Protein AF-A0AAD2GRP8-F1 (afdb_monomer)

Nearest PDB structures (foldseek):
  2v7b-assembly2_B  TM=7.749E-01  e=1.088E-13  Paraburkholderia xenovorans LB400
  6eqo-assembly1_B  TM=5.731E-01  e=1.854E-16  Erythrobacter sp. NAP1
  6eqo-assembly1_A  TM=5.842E-01  e=3.790E-16  Erythrobacter sp. NAP1
  4d4g-assembly1_A  TM=5.639E-01  e=1.979E-10  Planktothrix agardhii
  4d4h-assembly1_A  TM=7.392E-01  e=4.305E-07  Planktothrix agardhii

pLDDT: mean 73.56, std 22.84, range [24.27, 96.56]

Secondary structure (DSSP, 8-state):
-----PPP-----------EEEEE-----------EEE-----SSS-TTS---EEEHHHHHHHHHHIIIIIS---TT-EEEE---TTSHHHHHHHHGGGGTPEEP--GGGHHHHT--EEEEEHHHHHHHHTT--GGGT---TT--EEEEESS---HHHHHHHHHHT-SSSEEEE-EEETTTTEEEEE--TTS---TTSB-EEPTT-EEEEE-TT--PPP----GGG-TTS-HHHHHHHSSSSTT-EEEEEEEEEPPP-TTSS--EEEEEEGGGEE-GGG--EEHHHHHHHHIIIIITTTS-SEEEEEEEEETTEEEEEEEEEPPTT----HHHHHHHHHHHHHHS-GGGS-SEEEE----

Solvent-accessible surface area (backbone atoms only — not comparable to full-atom values): 21337 Å² total; per-residue (Å²): 133,84,78,83,77,82,83,72,90,81,80,83,92,79,87,83,89,70,39,31,45,34,48,55,84,85,88,85,92,89,89,91,82,86,63,79,52,83,50,62,84,70,73,98,71,73,73,96,76,82,50,80,50,77,50,53,48,72,64,40,52,53,53,45,47,47,45,34,54,66,23,56,63,56,46,46,88,36,22,38,31,60,72,65,53,86,73,41,49,63,34,60,49,57,60,55,44,49,79,65,52,28,45,77,57,92,61,77,92,40,33,68,83,64,46,33,22,32,45,34,39,36,34,69,57,54,55,60,40,67,74,78,56,49,57,46,85,78,46,80,61,78,53,40,44,35,37,37,29,29,98,51,75,50,52,49,67,55,51,52,47,40,38,75,33,52,44,73,80,40,49,72,25,38,37,43,60,42,71,91,66,51,47,62,56,27,14,55,39,73,93,52,74,74,49,84,51,40,21,40,21,60,31,88,88,46,50,72,44,66,26,38,96,86,66,60,65,88,83,86,92,89,82,86,82,86,57,81,88,77,32,74,72,59,29,60,69,28,33,60,92,40,84,96,36,44,44,79,53,40,29,42,46,74,44,75,61,56,96,83,48,77,12,28,39,32,73,30,43,48,54,92,54,52,32,44,34,85,82,48,75,46,35,45,46,66,54,46,54,48,43,47,66,61,29,36,71,69,65,62,31,70,48,76,50,66,45,65,42,81,52,93,94,42,32,42,38,36,33,38,34,25,50,44,93,96,58,75,87,42,76,64,59,53,52,49,52,42,48,49,38,28,72,78,67,32,77,75,67,38,52,77,43,78,43,76,56,84,86,127

Organism: NCBI:txid2018698

Sequence (360 aa):
MPRIKRLGKTDGWAGNSFSRIILCRRRLPGIERLSMIRCGYCSPRGPPVDRAIVHRAGGMLLQMKKEYLICADLKPEDVFFYYTTTGWMMYNWLISALSVGCTLAYLWRLTDELGITLFGTSAKYLEQLSKGYQPRSHHDLSSLRHIYSTGSPLSSVLFDYVYEHISPAVLLGSITGGTDICSLFAGMCSALPVYRGEIQCRMLGLAVESLNEQGVINPPGLPEEAVIAAREKYRQAYFAEYSGVWYHGDHIVITSSRSGNGGGLIMLGRSDGVLNPGGVRFGSSELYDVIDSEFCAAGLVADSLAIGQTQAEDERVLLFVKLPPGQTLTPDLERQIKQQIRTRRSARHVPALILSIDMS

InterPro domains:
  IPR042099 ANL, N-terminal domain [G3DSA:3.40.50.12780] (51-272)

Foldseek 3Di:
DQDADDDDDDPDDDDDAFWAKWWDFDDDDDDDDFDKDWAAFDDPDDDRPDDGAIDTPVQLLVQLCLCQVFFVVHALAAEEEAPDDPNFLVVVSQVSSVVRNHHYDDDPVCCQVRLHQEYHDALVVLLVCLVDHQQVVPHVCPSHAEYEHEDDQNFLVSVVSCCPRPHVRHHYKDFDDHPNSSHTQFIGGPVFHDHRQWHTAGRPSIPIDIHHPVRDDPDDDDDDDPDPPPDDPLCVVAVVSDHPIGGPQWTWDFAPDDPNRNGIIHTQGGNVFWAQFPNDTGGVVLLVNLCCVPQVVVQQFVDKDWHWDDDPPGTFIEIETEHPPPDDCDPVNLVVSQVSSCVSPHNRRRGPYYHYDDDD

Mean predicted aligned error: 14.03 Å

Structure (mmCIF, N/CA/C/O backbone):
data_AF-A0AAD2GRP8-F1
#
_entry.id   AF-A0AAD2GRP8-F1
#
loop_
_atom_site.group_PDB
_atom_site.id
_atom_site.type_symbol
_atom_site.label_atom_id
_atom_site.label_alt_id
_atom_site.label_comp_id
_atom_site.label_asym_id
_atom_site.label_entity_id
_atom_site.label_seq_id
_atom_site.pdbx_PDB_ins_code
_atom_site.Cartn_x
_atom_site.Cartn_y
_atom_site.Cartn_z
_atom_site.occupancy
_atom_site.B_iso_or_equiv
_atom_site.auth_seq_id
_atom_site.auth_comp_id
_atom_site.auth_asym_id
_atom_site.auth_atom_id
_atom_site.pdbx_PDB_model_num
ATOM 1 N N . MET A 1 1 ? 3.476 -20.440 -9.618 1.00 24.64 1 MET A N 1
ATOM 2 C CA . MET A 1 1 ? 2.377 -20.536 -8.629 1.00 24.64 1 MET A CA 1
ATOM 3 C C . MET A 1 1 ? 2.897 -20.136 -7.254 1.00 24.64 1 MET A C 1
ATOM 5 O O . MET A 1 1 ? 3.620 -20.931 -6.655 1.00 24.64 1 MET A O 1
ATOM 9 N N . PRO A 1 2 ? 2.578 -18.945 -6.731 1.00 30.12 2 PRO A N 1
ATOM 10 C CA . PRO A 1 2 ? 2.827 -18.636 -5.330 1.00 30.12 2 PRO A CA 1
ATOM 11 C C . PRO A 1 2 ? 1.745 -19.330 -4.488 1.00 30.12 2 PRO A C 1
ATOM 13 O O . PRO A 1 2 ? 0.566 -19.014 -4.593 1.00 30.12 2 PRO A O 1
ATOM 16 N N . ARG A 1 3 ? 2.123 -20.330 -3.683 1.00 31.16 3 ARG A N 1
ATOM 17 C CA . ARG A 1 3 ? 1.215 -20.942 -2.699 1.00 31.16 3 ARG A CA 1
ATOM 18 C C . ARG A 1 3 ? 1.174 -20.056 -1.456 1.00 31.16 3 ARG A C 1
ATOM 20 O O . ARG A 1 3 ? 2.193 -19.917 -0.781 1.00 31.16 3 ARG A O 1
ATOM 27 N N . ILE A 1 4 ? 0.004 -19.511 -1.127 1.00 32.62 4 ILE A N 1
ATOM 28 C CA . ILE A 1 4 ? -0.249 -18.861 0.164 1.00 32.62 4 ILE A CA 1
ATOM 29 C C . ILE A 1 4 ? -0.088 -19.924 1.260 1.00 32.62 4 ILE A C 1
ATOM 31 O O . ILE A 1 4 ? -0.837 -20.900 1.309 1.00 32.62 4 ILE A O 1
ATOM 35 N N . LYS A 1 5 ? 0.912 -19.770 2.134 1.00 33.16 5 LYS A N 1
ATOM 36 C CA . LYS A 1 5 ? 1.059 -20.619 3.324 1.00 33.16 5 LYS A CA 1
ATOM 37 C C . LYS A 1 5 ? 0.231 -20.018 4.464 1.00 33.16 5 LYS A C 1
ATOM 39 O O . LYS A 1 5 ? 0.543 -18.927 4.931 1.00 33.16 5 LYS A O 1
ATOM 44 N N . ARG A 1 6 ? -0.808 -20.733 4.917 1.00 25.91 6 ARG A N 1
ATOM 45 C CA . ARG A 1 6 ? -1.540 -20.408 6.156 1.00 25.91 6 ARG A CA 1
ATOM 46 C C . ARG A 1 6 ? -0.614 -20.589 7.364 1.00 25.91 6 ARG A C 1
ATOM 48 O O . ARG A 1 6 ? 0.080 -21.600 7.458 1.00 25.91 6 ARG A O 1
ATOM 55 N N . LEU A 1 7 ? -0.616 -19.623 8.279 1.00 31.39 7 LEU A N 1
ATOM 56 C CA . LEU A 1 7 ? 0.075 -19.720 9.565 1.00 31.39 7 LEU A CA 1
ATOM 57 C C . LEU A 1 7 ? -0.708 -20.656 10.501 1.00 31.39 7 LEU A C 1
ATOM 59 O O . LEU A 1 7 ? -1.902 -20.460 10.721 1.00 31.39 7 LEU A O 1
ATOM 63 N N . GLY A 1 8 ? -0.034 -21.679 11.030 1.00 25.12 8 GLY A N 1
ATOM 64 C CA . GLY A 1 8 ? -0.505 -22.450 12.182 1.00 25.12 8 GLY A CA 1
ATOM 65 C C . GLY A 1 8 ? -0.347 -21.645 13.475 1.00 25.12 8 GLY A C 1
ATOM 66 O O . GLY A 1 8 ? 0.469 -20.726 13.530 1.00 25.12 8 GLY A O 1
ATOM 67 N N . LYS A 1 9 ? -1.152 -21.984 14.492 1.00 24.73 9 LYS A N 1
ATOM 68 C CA . LYS A 1 9 ? -1.175 -21.352 15.822 1.00 24.73 9 LYS A CA 1
ATOM 69 C C . LYS A 1 9 ? 0.245 -21.140 16.364 1.00 24.73 9 LYS A C 1
ATOM 71 O O . LYS A 1 9 ? 0.985 -22.103 16.538 1.00 24.73 9 LYS A O 1
ATOM 76 N N . THR A 1 10 ? 0.611 -19.888 16.622 1.00 30.47 10 THR A N 1
ATOM 77 C CA . THR A 1 10 ? 1.851 -19.529 17.314 1.00 30.47 10 THR A CA 1
ATOM 78 C C . THR A 1 10 ? 1.585 -19.476 18.812 1.00 30.47 10 THR A C 1
ATOM 80 O O . THR A 1 10 ? 0.966 -18.529 19.299 1.00 30.47 10 THR A O 1
ATOM 83 N N . ASP A 1 11 ? 2.052 -20.493 19.529 1.00 24.27 11 ASP A N 1
ATOM 84 C CA . ASP A 1 11 ? 2.223 -20.447 20.977 1.00 24.27 11 ASP A CA 1
ATOM 85 C C . ASP A 1 11 ? 3.385 -19.498 21.331 1.00 24.27 11 ASP A C 1
ATOM 87 O O . ASP A 1 11 ? 4.434 -19.523 20.689 1.00 24.27 11 ASP A O 1
ATOM 91 N N . GLY A 1 12 ? 3.191 -18.665 22.359 1.00 28.05 12 GLY A N 1
ATOM 92 C CA . GLY A 1 12 ? 4.263 -17.997 23.109 1.00 28.05 12 GLY A CA 1
ATOM 93 C C . GLY A 1 12 ? 4.941 -16.786 22.454 1.00 28.05 12 GLY A C 1
ATOM 94 O O . GLY A 1 12 ? 6.065 -16.888 21.977 1.00 28.05 12 GLY A O 1
ATOM 95 N N . TRP A 1 13 ? 4.323 -15.603 22.536 1.00 25.12 13 TRP A N 1
ATOM 96 C CA . TRP A 1 13 ? 5.015 -14.315 22.365 1.00 25.12 13 TRP A CA 1
ATOM 97 C C . TRP A 1 13 ? 5.079 -13.589 23.712 1.00 25.12 13 TRP A C 1
ATOM 99 O O . TRP A 1 13 ? 4.172 -12.847 24.081 1.00 25.12 13 TRP A O 1
ATOM 109 N N . ALA A 1 14 ? 6.156 -13.821 24.459 1.00 24.77 14 ALA A N 1
ATOM 110 C CA . ALA A 1 14 ? 6.535 -13.016 25.612 1.00 24.77 14 ALA A CA 1
ATOM 111 C C . ALA A 1 14 ? 7.952 -12.485 25.375 1.00 24.77 14 ALA A C 1
ATOM 113 O O . ALA A 1 14 ? 8.905 -13.256 25.322 1.00 24.77 14 ALA A O 1
ATOM 114 N N . GLY A 1 15 ? 8.055 -11.163 25.225 1.00 28.80 15 GLY A N 1
ATOM 115 C CA . GLY A 1 15 ? 9.310 -10.424 25.101 1.00 28.80 15 GLY A CA 1
ATOM 116 C C . GLY A 1 15 ? 9.723 -10.159 23.657 1.00 28.80 15 GLY A C 1
ATOM 117 O O . GLY A 1 15 ? 10.355 -11.002 23.042 1.00 28.80 15 GLY A O 1
ATOM 118 N N . ASN A 1 16 ? 9.407 -8.971 23.132 1.00 25.94 16 ASN A N 1
ATOM 119 C CA . ASN A 1 16 ? 10.195 -8.355 22.064 1.00 25.94 16 ASN A CA 1
ATOM 120 C C . ASN A 1 16 ? 10.053 -6.829 22.098 1.00 25.94 16 ASN A C 1
ATOM 122 O O . ASN A 1 16 ? 8.961 -6.282 22.219 1.00 25.94 16 ASN A O 1
ATOM 126 N N . SER A 1 17 ? 11.204 -6.174 22.023 1.00 27.30 17 SER A N 1
ATOM 127 C CA . SER A 1 17 ? 11.431 -4.733 22.082 1.00 27.30 17 SER A CA 1
ATOM 128 C C . SER A 1 17 ? 11.033 -4.053 20.760 1.00 27.30 17 SER A C 1
ATOM 130 O O . SER A 1 17 ? 11.377 -4.538 19.683 1.00 27.30 17 SER A O 1
ATOM 132 N N . PHE A 1 18 ? 10.326 -2.922 20.835 1.00 29.11 18 PHE A N 1
ATOM 133 C CA . PHE A 1 18 ? 9.737 -2.198 19.693 1.00 29.11 18 PHE A CA 1
ATOM 134 C C . PHE A 1 18 ? 10.738 -1.248 18.995 1.00 29.11 18 PHE A C 1
ATOM 136 O O . PHE A 1 18 ? 11.649 -0.734 19.646 1.00 29.11 18 PHE A O 1
ATOM 143 N N . SER A 1 19 ? 10.598 -0.997 17.679 1.00 31.97 19 SER A N 1
ATOM 144 C CA . SER A 1 19 ? 11.565 -0.182 16.905 1.00 31.97 19 SER A CA 1
ATOM 145 C C . SER A 1 19 ? 10.983 0.612 15.681 1.00 31.97 19 SER A C 1
ATOM 147 O O . SER A 1 19 ? 9.811 0.442 15.356 1.00 31.97 19 SER A O 1
ATOM 149 N N . ARG A 1 20 ? 11.759 1.555 15.082 1.00 36.84 20 ARG A N 1
ATOM 150 C CA . ARG A 1 20 ? 11.399 2.744 14.234 1.00 36.84 20 ARG A CA 1
ATOM 151 C C . ARG A 1 20 ? 12.171 2.857 12.888 1.00 36.84 20 ARG A C 1
ATOM 153 O O . ARG A 1 20 ? 13.380 2.693 12.906 1.00 36.84 20 ARG A O 1
ATOM 160 N N . ILE A 1 21 ? 11.576 3.277 11.757 1.00 34.75 21 ILE A N 1
ATOM 161 C CA . ILE A 1 21 ? 12.271 3.300 10.432 1.00 34.75 21 ILE A CA 1
ATOM 162 C C . ILE A 1 21 ? 13.403 4.339 10.264 1.00 34.75 21 ILE A C 1
ATOM 164 O O . ILE A 1 21 ? 13.153 5.524 10.488 1.00 34.75 21 ILE A O 1
ATOM 168 N N . ILE A 1 22 ? 14.543 3.949 9.660 1.00 42.41 22 ILE A N 1
ATOM 169 C CA . ILE A 1 22 ? 15.639 4.819 9.165 1.00 42.41 22 ILE A CA 1
ATOM 170 C C . ILE A 1 22 ? 16.203 4.389 7.791 1.00 42.41 22 ILE A C 1
ATOM 172 O O . ILE A 1 22 ? 16.229 3.202 7.508 1.00 42.41 22 ILE A O 1
ATOM 176 N N . LEU A 1 23 ? 16.694 5.327 6.954 1.00 34.19 23 LEU A N 1
ATOM 177 C CA . LEU A 1 23 ? 17.406 5.057 5.683 1.00 34.19 23 LEU A CA 1
ATOM 178 C C . LEU A 1 23 ? 18.852 5.578 5.632 1.00 34.19 23 LEU A C 1
ATOM 180 O O . LEU A 1 23 ? 19.077 6.771 5.832 1.00 34.19 23 LEU A O 1
ATOM 184 N N . CYS A 1 24 ? 19.807 4.733 5.220 1.00 30.30 24 CYS A N 1
ATOM 185 C CA . CYS A 1 24 ? 21.192 5.132 4.906 1.00 30.30 24 CYS A CA 1
ATOM 186 C C . CYS A 1 24 ? 21.463 5.142 3.381 1.00 30.30 24 CYS A C 1
ATOM 188 O O . CYS A 1 24 ? 21.059 4.223 2.662 1.00 30.30 24 CYS A O 1
ATOM 190 N N . ARG A 1 25 ? 22.132 6.184 2.854 1.00 34.91 25 ARG A N 1
ATOM 191 C CA . ARG A 1 25 ? 22.413 6.362 1.411 1.00 34.91 25 ARG A CA 1
ATOM 192 C C . ARG A 1 25 ? 23.922 6.399 1.138 1.00 34.91 25 ARG A C 1
ATOM 194 O O . ARG A 1 25 ? 24.637 7.185 1.745 1.00 34.91 25 ARG A O 1
ATOM 201 N N . ARG A 1 26 ? 24.387 5.633 0.142 1.00 32.62 26 ARG A N 1
ATOM 202 C CA . ARG A 1 26 ? 25.742 5.702 -0.456 1.00 32.62 26 ARG A CA 1
ATOM 203 C C . ARG A 1 26 ? 25.615 6.268 -1.881 1.00 32.62 26 ARG A C 1
ATOM 205 O O . ARG A 1 26 ? 24.665 5.910 -2.576 1.00 32.62 26 ARG A O 1
ATOM 212 N N . ARG A 1 27 ? 26.506 7.161 -2.337 1.00 37.72 27 ARG A N 1
ATOM 213 C CA . ARG A 1 27 ? 26.415 7.789 -3.678 1.00 37.72 27 ARG A CA 1
ATOM 214 C C . ARG A 1 27 ? 27.748 7.755 -4.440 1.00 37.72 27 ARG A C 1
ATOM 216 O O . ARG A 1 27 ? 28.793 7.959 -3.837 1.00 37.72 27 ARG A O 1
ATOM 223 N N . LEU A 1 28 ? 27.665 7.549 -5.761 1.00 27.61 28 LEU A N 1
ATOM 224 C CA . LEU A 1 28 ? 28.734 7.701 -6.767 1.00 27.61 28 LEU A CA 1
ATOM 225 C C 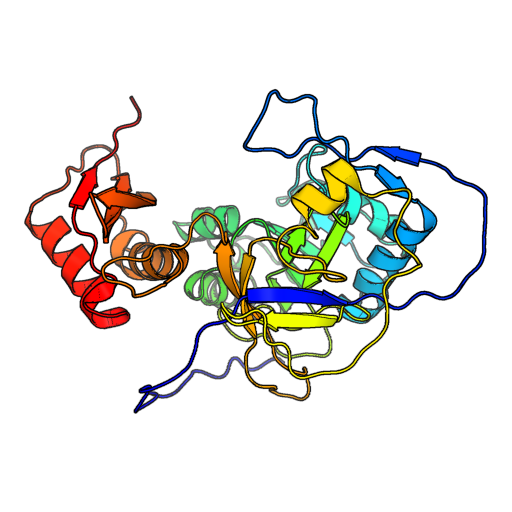. LEU A 1 28 ? 28.537 9.009 -7.585 1.00 27.61 28 LEU A C 1
ATOM 227 O O . LEU A 1 28 ? 27.385 9.441 -7.726 1.00 27.61 28 LEU A O 1
ATOM 231 N N . PRO A 1 29 ? 29.601 9.661 -8.107 1.00 29.88 29 PRO A N 1
ATOM 232 C CA . PRO A 1 29 ? 29.532 11.018 -8.665 1.00 29.88 29 PRO A CA 1
ATOM 233 C C . PRO A 1 29 ? 29.350 11.086 -10.198 1.00 29.88 29 PRO A C 1
ATOM 235 O O . PRO A 1 29 ? 29.819 10.214 -10.922 1.00 29.88 29 PRO A O 1
ATOM 238 N N . GLY A 1 30 ? 28.737 12.185 -10.673 1.00 30.00 30 GLY A N 1
ATOM 239 C CA . GLY A 1 30 ? 28.821 12.672 -12.063 1.00 30.00 30 GLY A CA 1
ATOM 240 C C . GLY A 1 30 ? 27.483 12.967 -12.765 1.00 30.00 30 GLY A C 1
ATOM 241 O O . GLY A 1 30 ? 26.572 12.150 -12.724 1.00 30.00 30 GLY A O 1
ATOM 242 N N . ILE A 1 31 ? 27.433 14.111 -13.468 1.00 27.47 31 ILE A N 1
ATOM 243 C CA . ILE A 1 31 ? 26.460 14.596 -14.481 1.00 27.47 31 ILE A CA 1
ATOM 244 C C . ILE A 1 31 ? 25.584 15.783 -14.029 1.00 27.47 31 ILE A C 1
ATOM 246 O O . ILE A 1 31 ? 24.593 15.657 -13.303 1.00 27.47 31 ILE A O 1
ATOM 250 N N . GLU A 1 32 ? 25.963 16.958 -14.540 1.00 29.95 32 GLU A N 1
ATOM 251 C CA . GLU A 1 32 ? 25.225 18.220 -14.517 1.00 29.95 32 GLU A CA 1
ATOM 252 C C . GLU A 1 32 ? 24.535 18.467 -15.867 1.00 29.95 32 GLU A C 1
ATOM 254 O O . GLU A 1 32 ? 25.194 18.623 -16.892 1.00 29.95 32 GLU A O 1
ATOM 259 N N . ARG A 1 33 ? 23.198 18.507 -15.848 1.00 25.12 33 ARG A N 1
ATOM 260 C CA . ARG A 1 33 ? 22.297 19.412 -16.595 1.00 25.12 33 ARG A CA 1
ATOM 261 C C . ARG A 1 33 ? 20.874 19.095 -16.120 1.00 25.12 33 ARG A C 1
ATOM 263 O O . ARG A 1 33 ? 20.442 17.947 -16.172 1.00 25.12 33 ARG A O 1
ATOM 270 N N . LEU A 1 34 ? 20.201 20.081 -15.525 1.00 27.19 34 LEU A N 1
ATOM 271 C CA . LEU A 1 34 ? 19.005 19.894 -14.694 1.00 27.19 34 LEU A CA 1
ATOM 272 C C . LEU A 1 34 ? 17.750 20.429 -15.388 1.00 27.19 34 LEU A C 1
ATOM 274 O O . LEU A 1 34 ? 17.582 21.636 -15.517 1.00 27.19 34 LEU A O 1
ATOM 278 N N . SER A 1 35 ? 16.833 19.533 -15.743 1.00 24.62 35 SER A N 1
ATOM 279 C CA . SER A 1 35 ? 15.402 19.833 -15.785 1.00 24.62 35 SER A CA 1
ATOM 280 C C . SER A 1 35 ? 14.827 19.634 -14.372 1.00 24.62 35 SER A C 1
ATOM 282 O O . SER A 1 35 ? 15.098 18.626 -13.713 1.00 24.62 35 SER A O 1
ATOM 284 N N . MET A 1 36 ? 14.103 20.632 -13.856 1.00 27.00 36 MET A N 1
ATOM 285 C CA . MET A 1 36 ? 13.480 20.599 -12.525 1.00 27.00 36 MET A CA 1
ATOM 286 C C . MET A 1 36 ? 12.016 20.167 -12.643 1.00 27.00 36 MET A C 1
ATOM 288 O O . MET A 1 36 ? 11.280 20.732 -13.447 1.00 27.00 36 MET A O 1
ATOM 292 N N . ILE A 1 37 ? 11.589 19.200 -11.824 1.00 34.66 37 ILE A N 1
ATOM 293 C CA . ILE A 1 37 ? 10.180 18.797 -11.694 1.00 34.66 37 ILE A CA 1
ATOM 294 C C . ILE A 1 37 ? 9.733 19.134 -10.267 1.00 34.66 37 ILE A C 1
ATOM 296 O O . ILE A 1 37 ? 10.362 18.714 -9.292 1.00 34.66 37 ILE A O 1
ATOM 300 N N . ARG A 1 38 ? 8.666 19.929 -10.147 1.00 28.66 38 ARG A N 1
ATOM 301 C CA . ARG A 1 38 ? 8.064 20.335 -8.870 1.00 28.66 38 ARG A CA 1
ATOM 302 C C . ARG A 1 38 ? 6.955 19.340 -8.523 1.00 28.66 38 ARG A C 1
ATOM 304 O O . ARG A 1 38 ? 6.010 19.217 -9.296 1.00 28.66 38 ARG A O 1
ATOM 311 N N . CYS A 1 39 ? 7.072 18.632 -7.400 1.00 34.88 39 CYS A N 1
ATOM 312 C CA . CYS A 1 39 ? 6.037 17.708 -6.924 1.00 34.88 39 CYS A CA 1
ATOM 313 C C . CYS A 1 39 ? 5.239 18.360 -5.780 1.00 34.88 39 CYS A C 1
ATOM 315 O O . CYS A 1 39 ? 5.777 19.187 -5.046 1.00 34.88 39 CYS A O 1
ATOM 317 N N . GLY A 1 40 ? 3.942 18.049 -5.708 1.00 34.91 40 GLY A N 1
ATOM 318 C CA . GLY A 1 40 ? 2.918 18.753 -4.927 1.00 34.91 40 GLY A CA 1
ATOM 319 C C . GLY A 1 40 ? 3.093 18.807 -3.400 1.00 34.91 40 GLY A C 1
ATOM 320 O O . GLY A 1 40 ? 4.044 18.291 -2.820 1.00 34.91 40 GLY A O 1
ATOM 321 N N . TYR A 1 41 ? 2.138 19.496 -2.771 1.00 37.41 41 TYR A N 1
ATOM 322 C CA . TYR A 1 41 ? 2.134 19.963 -1.381 1.00 37.41 41 TYR A CA 1
ATOM 323 C C . TYR A 1 41 ? 1.903 18.852 -0.337 1.00 37.41 41 TYR A C 1
ATOM 325 O O . TYR A 1 41 ? 0.921 18.121 -0.424 1.00 37.41 41 TYR A O 1
ATOM 333 N N . CYS A 1 42 ? 2.733 18.805 0.715 1.00 37.91 42 CYS A N 1
ATOM 334 C CA . CYS A 1 42 ? 2.508 17.987 1.916 1.00 37.91 42 CYS A CA 1
ATOM 335 C C . CYS A 1 42 ? 2.869 18.768 3.198 1.00 37.91 42 CYS A C 1
ATOM 337 O O . CYS A 1 42 ? 4.041 19.060 3.434 1.00 37.91 42 CYS A O 1
ATOM 339 N N . SER A 1 43 ? 1.888 19.074 4.060 1.00 34.00 43 SER A N 1
ATOM 340 C CA . SER A 1 43 ? 2.120 19.333 5.496 1.00 34.00 43 SER A CA 1
ATOM 341 C C . SER A 1 43 ? 0.809 19.314 6.306 1.00 34.00 43 SER A C 1
ATOM 343 O O . SER A 1 43 ? -0.122 20.015 5.919 1.00 34.00 43 SER A O 1
ATOM 345 N N . PRO A 1 44 ? 0.739 18.612 7.457 1.00 36.53 44 PRO A N 1
ATOM 346 C CA . PRO A 1 44 ? -0.326 18.779 8.452 1.00 36.53 44 PRO A CA 1
ATOM 347 C C . PRO A 1 44 ? -0.042 19.880 9.495 1.00 36.53 44 PRO A C 1
ATOM 349 O O . PRO A 1 44 ? -0.887 20.151 10.342 1.00 36.53 44 PRO A O 1
ATOM 352 N N . ARG A 1 45 ? 1.138 20.520 9.477 1.00 35.44 45 ARG A N 1
ATOM 353 C CA . ARG A 1 45 ? 1.472 21.638 10.382 1.00 35.44 45 ARG A CA 1
ATOM 354 C C . ARG A 1 45 ? 2.020 22.833 9.603 1.00 35.44 45 ARG A C 1
ATOM 356 O O . ARG A 1 45 ? 2.986 22.687 8.852 1.00 35.44 45 ARG A O 1
ATOM 363 N N . GLY A 1 46 ? 1.415 23.999 9.819 1.00 38.03 46 GLY A N 1
ATOM 364 C CA . GLY A 1 46 ? 1.784 25.281 9.207 1.00 38.03 46 GLY A CA 1
ATOM 365 C C . GLY A 1 46 ? 0.916 25.667 8.000 1.00 38.03 46 GLY A C 1
ATOM 366 O O . GLY A 1 46 ? 0.246 24.805 7.431 1.00 38.03 46 GLY A O 1
ATOM 367 N N . PRO A 1 47 ? 0.901 26.958 7.610 1.00 31.50 47 PRO A N 1
ATOM 368 C CA . PRO A 1 47 ? 0.187 27.407 6.419 1.00 31.50 47 PRO A CA 1
ATOM 369 C C . PRO A 1 47 ? 0.667 26.621 5.182 1.00 31.50 47 PRO A C 1
ATOM 371 O O . PRO A 1 47 ? 1.831 26.212 5.137 1.00 31.50 47 PRO A O 1
ATOM 374 N N . PRO A 1 48 ? -0.190 26.419 4.163 1.00 39.03 48 PRO A N 1
ATOM 375 C CA . PRO A 1 48 ? 0.034 25.510 3.027 1.00 39.03 48 PRO A CA 1
ATOM 376 C C . PRO A 1 48 ? 1.259 25.823 2.141 1.00 39.03 48 PRO A C 1
ATOM 378 O O . PRO A 1 48 ? 1.461 25.177 1.122 1.00 39.03 48 PRO A O 1
ATOM 381 N N . VAL A 1 49 ? 2.095 26.798 2.500 1.00 33.94 49 VAL A N 1
ATOM 382 C CA . VAL A 1 49 ? 3.132 27.406 1.657 1.00 33.94 49 VAL A CA 1
ATOM 383 C C . VAL A 1 49 ? 4.538 26.816 1.886 1.00 33.94 49 VAL A C 1
ATOM 385 O O . VAL A 1 49 ? 5.403 26.950 1.025 1.00 33.94 49 VAL A O 1
ATOM 388 N N . ASP A 1 50 ? 4.788 26.093 2.982 1.00 33.66 50 ASP A N 1
ATOM 389 C CA . ASP A 1 50 ? 6.158 26.024 3.523 1.00 33.66 50 ASP A CA 1
ATOM 390 C C . ASP A 1 50 ? 7.039 24.812 3.149 1.00 33.66 50 ASP A C 1
ATOM 392 O O . ASP A 1 50 ? 8.207 24.775 3.544 1.00 33.66 50 ASP A O 1
ATOM 396 N N . ARG A 1 51 ? 6.558 23.831 2.369 1.00 50.19 51 ARG A N 1
ATOM 397 C CA . ARG A 1 51 ? 7.376 22.668 1.945 1.00 50.19 51 ARG A CA 1
ATOM 398 C C . ARG A 1 51 ? 7.179 22.299 0.473 1.00 50.19 51 ARG A C 1
ATOM 400 O O . ARG A 1 51 ? 6.550 21.300 0.145 1.00 50.19 51 ARG A O 1
ATOM 407 N N . ALA A 1 52 ? 7.736 23.107 -0.428 1.00 61.69 52 ALA A N 1
ATOM 408 C CA . ALA A 1 52 ? 7.875 22.730 -1.835 1.00 61.69 52 ALA A CA 1
ATOM 409 C C . ALA A 1 52 ? 9.044 21.740 -1.994 1.00 61.69 52 ALA A C 1
ATOM 411 O O . ALA A 1 52 ? 10.208 22.142 -1.996 1.00 61.69 52 ALA A O 1
ATOM 412 N N . ILE A 1 53 ? 8.736 20.445 -2.105 1.00 68.31 53 ILE A N 1
ATOM 413 C CA . ILE A 1 53 ? 9.740 19.390 -2.287 1.00 68.31 53 ILE A CA 1
ATOM 414 C C . ILE A 1 53 ? 10.194 19.382 -3.755 1.00 68.31 53 ILE A C 1
ATOM 416 O O . ILE A 1 53 ? 9.381 19.355 -4.682 1.00 68.31 53 ILE A O 1
ATOM 420 N N . VAL A 1 54 ? 11.511 19.440 -3.972 1.00 74.62 54 VAL A N 1
ATOM 421 C CA . VAL A 1 54 ? 12.119 19.497 -5.309 1.00 74.62 54 VAL A CA 1
ATOM 422 C C . VAL A 1 54 ? 12.856 18.195 -5.600 1.00 74.62 54 VAL A C 1
ATOM 424 O O . VAL A 1 54 ? 13.763 17.808 -4.861 1.00 74.62 54 VAL A O 1
ATOM 427 N N . HIS A 1 55 ? 12.523 17.556 -6.723 1.00 77.19 55 HIS A N 1
ATOM 428 C CA . HIS A 1 55 ? 13.204 16.350 -7.191 1.00 77.19 55 HIS A CA 1
ATOM 429 C C . HIS A 1 55 ? 14.126 16.660 -8.370 1.00 77.19 55 HIS A C 1
ATOM 431 O O . HIS A 1 55 ? 13.803 17.435 -9.270 1.00 77.19 55 HIS A O 1
ATOM 437 N N . ARG A 1 56 ? 15.298 16.016 -8.383 1.00 80.94 56 ARG A N 1
ATOM 438 C CA . ARG A 1 56 ? 16.245 16.094 -9.504 1.00 80.94 56 ARG A CA 1
ATOM 439 C C . ARG A 1 56 ? 15.905 15.011 -10.526 1.00 80.94 56 ARG A C 1
ATOM 441 O O . ARG A 1 56 ? 15.896 13.837 -10.157 1.00 80.94 56 ARG A O 1
ATOM 448 N N . ALA A 1 57 ? 15.730 15.393 -11.794 1.00 80.75 57 ALA A N 1
ATOM 449 C CA . ALA A 1 57 ? 15.294 14.500 -12.874 1.00 80.75 57 ALA A CA 1
ATOM 450 C C . ALA A 1 57 ? 16.074 13.174 -12.939 1.00 80.75 57 ALA A C 1
ATOM 452 O O . ALA A 1 57 ? 15.479 12.107 -12.833 1.00 80.75 57 ALA A O 1
ATOM 453 N N . GLY A 1 58 ? 17.410 13.224 -13.030 1.00 87.00 58 GLY A N 1
ATOM 454 C CA . GLY A 1 58 ? 18.224 12.008 -13.153 1.00 87.00 58 GLY A CA 1
ATOM 455 C C . GLY A 1 58 ? 18.117 11.066 -11.948 1.00 87.00 58 GLY A C 1
ATOM 456 O O . GLY A 1 58 ? 18.026 9.855 -12.115 1.00 87.00 58 GLY A O 1
ATOM 457 N N . GLY A 1 59 ? 18.079 11.613 -10.728 1.00 85.19 59 GLY A N 1
ATOM 458 C CA . GLY A 1 59 ? 17.977 10.804 -9.510 1.00 85.19 59 GLY A CA 1
ATOM 459 C C . GLY A 1 59 ? 16.612 10.133 -9.364 1.00 85.19 59 GLY A C 1
ATOM 460 O O . GLY A 1 59 ? 16.551 8.953 -9.039 1.00 85.19 59 GLY A O 1
ATOM 461 N N . MET A 1 60 ? 15.541 10.880 -9.633 1.00 87.69 60 MET A N 1
ATOM 462 C CA . MET A 1 60 ? 14.166 10.378 -9.594 1.00 87.69 60 MET A CA 1
ATOM 463 C C . MET A 1 60 ? 13.938 9.305 -10.665 1.00 87.69 60 MET A C 1
ATOM 465 O O . MET A 1 60 ? 13.462 8.218 -10.355 1.00 87.69 60 MET A O 1
ATOM 469 N N . LEU A 1 61 ? 14.361 9.566 -11.906 1.00 91.00 61 LEU A N 1
ATOM 470 C CA . LEU A 1 61 ? 14.176 8.634 -13.015 1.00 91.00 61 LEU A CA 1
ATOM 471 C C . LEU A 1 61 ? 14.938 7.320 -12.810 1.00 91.00 61 LEU A C 1
ATOM 473 O O . LEU A 1 61 ? 14.379 6.250 -13.037 1.00 91.00 61 LEU A O 1
ATOM 477 N N . LEU A 1 62 ? 16.198 7.379 -12.362 1.00 92.50 62 LEU A N 1
ATOM 478 C CA . LEU A 1 62 ? 16.983 6.177 -12.056 1.00 92.50 62 LEU A CA 1
ATOM 479 C C . LEU A 1 62 ? 16.340 5.354 -10.939 1.00 92.50 62 LEU A C 1
ATOM 481 O O . LEU A 1 62 ? 16.281 4.129 -11.027 1.00 92.50 62 LEU A O 1
ATOM 485 N N . GLN A 1 63 ? 15.840 6.028 -9.906 1.00 91.69 63 GLN A N 1
ATOM 486 C CA . GLN A 1 63 ? 15.181 5.376 -8.785 1.00 91.69 63 GLN A CA 1
ATOM 487 C C . GLN A 1 63 ? 13.894 4.658 -9.226 1.00 91.69 63 GLN A C 1
ATOM 489 O O . GLN A 1 63 ? 13.707 3.493 -8.882 1.00 91.69 63 GLN A O 1
ATOM 494 N N . MET A 1 64 ? 13.065 5.304 -10.048 1.00 93.25 64 MET A N 1
ATOM 495 C CA . MET A 1 64 ? 11.853 4.696 -10.604 1.00 93.25 64 MET A CA 1
ATOM 496 C C . MET A 1 64 ? 12.172 3.563 -11.583 1.00 93.25 64 MET A C 1
ATOM 498 O O . MET A 1 64 ? 11.580 2.495 -11.496 1.00 93.25 64 MET A O 1
ATOM 502 N N . LYS A 1 65 ? 13.166 3.724 -12.467 1.00 93.81 65 LYS A N 1
ATOM 503 C CA . LYS A 1 65 ? 13.607 2.644 -13.368 1.00 93.81 65 LYS A CA 1
ATOM 504 C C . LYS A 1 65 ? 14.098 1.417 -12.613 1.00 93.81 65 LYS A C 1
ATOM 506 O O . LYS A 1 65 ? 13.817 0.303 -13.036 1.00 93.81 65 LYS A O 1
ATOM 511 N N . LYS A 1 66 ? 14.815 1.608 -11.505 1.00 94.38 66 LYS A N 1
ATOM 512 C CA . LYS A 1 66 ? 15.229 0.513 -10.622 1.00 94.38 66 LYS A CA 1
ATOM 513 C C . LYS A 1 66 ? 14.008 -0.220 -10.062 1.00 94.38 66 LYS A C 1
ATOM 515 O O . LYS A 1 66 ? 13.969 -1.443 -10.110 1.00 94.38 66 LYS A O 1
ATOM 520 N N . GLU A 1 67 ? 13.011 0.509 -9.568 1.00 94.69 67 GLU A N 1
ATOM 521 C CA . GLU A 1 67 ? 11.761 -0.091 -9.079 1.00 94.69 67 GLU A CA 1
ATOM 522 C C . GLU A 1 67 ? 11.023 -0.843 -10.189 1.00 94.69 67 GLU A C 1
ATOM 524 O O . GLU A 1 67 ? 10.615 -1.980 -9.983 1.00 94.69 67 GLU A O 1
ATOM 529 N N . TYR A 1 68 ? 10.916 -0.261 -11.381 1.00 95.88 68 TYR A N 1
ATOM 530 C CA . TYR A 1 68 ? 10.194 -0.866 -12.494 1.00 95.88 68 TYR A CA 1
ATOM 531 C C . TYR A 1 68 ? 10.884 -2.084 -13.091 1.00 95.88 68 TYR A C 1
ATOM 533 O O . TYR A 1 68 ? 10.290 -3.153 -13.170 1.00 95.88 68 TYR A O 1
ATOM 541 N N . LEU A 1 69 ? 12.138 -1.934 -13.506 1.00 94.56 69 LEU A N 1
ATOM 542 C CA . LEU A 1 69 ? 12.844 -2.968 -14.256 1.00 94.56 69 LEU A CA 1
ATOM 543 C C . LEU A 1 69 ? 13.286 -4.122 -13.358 1.00 94.56 69 LEU A C 1
ATOM 545 O O . LEU A 1 69 ? 13.261 -5.270 -13.782 1.00 94.56 69 LEU A O 1
ATOM 549 N N . ILE A 1 70 ? 13.714 -3.821 -12.128 1.00 92.94 70 ILE A N 1
ATOM 550 C CA . ILE A 1 70 ? 14.328 -4.824 -11.250 1.00 92.94 70 ILE A CA 1
ATOM 551 C C . ILE A 1 70 ? 13.292 -5.404 -10.292 1.00 92.94 70 ILE A C 1
ATOM 553 O O . ILE A 1 70 ? 13.178 -6.618 -10.173 1.00 92.94 70 ILE A O 1
ATOM 557 N N . CYS A 1 71 ? 12.547 -4.549 -9.587 1.00 92.81 71 CYS A N 1
ATOM 558 C CA . CYS A 1 71 ? 11.638 -5.008 -8.538 1.00 92.81 71 CYS A CA 1
ATOM 559 C C . CYS A 1 71 ? 10.276 -5.433 -9.109 1.00 92.81 71 CYS A C 1
ATOM 561 O O . CYS A 1 71 ? 9.741 -6.472 -8.733 1.00 92.81 71 CYS A O 1
ATOM 563 N N . ALA A 1 72 ? 9.718 -4.655 -10.032 1.00 94.00 72 ALA A N 1
ATOM 564 C CA . ALA A 1 72 ? 8.386 -4.888 -10.571 1.00 94.00 72 ALA A CA 1
ATOM 565 C C . ALA A 1 72 ? 8.350 -5.797 -11.810 1.00 94.00 72 ALA A C 1
ATOM 567 O O . ALA A 1 72 ? 7.254 -6.182 -12.198 1.00 94.00 72 ALA A O 1
ATOM 568 N N . ASP A 1 73 ? 9.491 -6.132 -12.430 1.00 95.56 73 ASP A N 1
ATOM 569 C CA . ASP A 1 73 ? 9.538 -6.832 -13.732 1.00 95.56 73 ASP A CA 1
ATOM 570 C C . ASP A 1 73 ? 8.599 -6.182 -14.772 1.00 95.56 73 ASP A C 1
ATOM 572 O O . ASP A 1 73 ? 7.820 -6.856 -15.455 1.00 95.56 73 ASP A O 1
ATOM 576 N N . LEU A 1 74 ? 8.626 -4.845 -14.831 1.00 95.75 74 LEU A N 1
ATOM 577 C CA . LEU A 1 74 ? 7.880 -4.072 -15.817 1.00 95.75 74 LEU A CA 1
ATOM 578 C C . LEU A 1 74 ? 8.572 -4.170 -17.176 1.00 95.75 74 LEU A C 1
ATOM 580 O O . LEU A 1 74 ? 9.784 -3.956 -17.281 1.00 95.75 74 LEU A O 1
ATOM 584 N N . LYS A 1 75 ? 7.786 -4.441 -18.214 1.00 95.31 75 LYS A N 1
ATOM 585 C CA . LYS A 1 75 ? 8.250 -4.679 -19.579 1.00 95.31 75 LYS A CA 1
ATOM 586 C C . LYS A 1 75 ? 7.653 -3.657 -20.552 1.00 95.31 75 LYS A C 1
ATOM 588 O O . LYS A 1 75 ? 6.630 -3.046 -20.238 1.00 95.31 75 LYS A O 1
ATOM 593 N N . PRO A 1 76 ? 8.264 -3.442 -21.728 1.00 95.69 76 PRO A N 1
ATOM 594 C CA . PRO A 1 76 ? 7.715 -2.534 -22.737 1.00 95.69 76 PRO A CA 1
ATOM 595 C C . PRO A 1 76 ? 6.305 -2.917 -23.210 1.00 95.69 76 PRO A C 1
ATOM 597 O O . PRO A 1 76 ? 5.521 -2.051 -23.577 1.00 95.69 76 PRO A O 1
ATOM 600 N N . GLU A 1 77 ? 5.960 -4.203 -23.173 1.00 94.69 77 GLU A N 1
ATOM 601 C CA . GLU A 1 77 ? 4.655 -4.710 -23.610 1.00 94.69 77 GLU A CA 1
ATOM 602 C C . GLU A 1 77 ? 3.567 -4.551 -22.539 1.00 94.69 77 GLU A C 1
ATOM 604 O O . GLU A 1 77 ? 2.397 -4.820 -22.803 1.00 94.69 77 GLU A O 1
ATOM 609 N N . ASP A 1 78 ? 3.935 -4.133 -21.324 1.00 95.75 78 ASP A N 1
ATOM 610 C CA . ASP A 1 78 ? 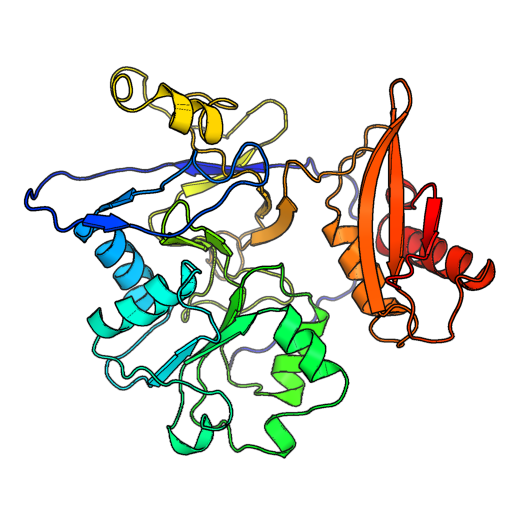2.974 -3.966 -20.246 1.00 95.75 78 ASP A CA 1
ATOM 611 C C . ASP A 1 78 ? 2.056 -2.762 -20.469 1.00 95.75 78 ASP A C 1
ATOM 613 O O . ASP A 1 78 ? 2.467 -1.695 -20.937 1.00 95.75 78 ASP A O 1
ATOM 617 N N . VAL A 1 79 ? 0.806 -2.928 -20.041 1.00 94.94 79 VAL A N 1
ATOM 618 C CA . VAL A 1 79 ? -0.195 -1.867 -19.983 1.00 94.94 79 VAL A CA 1
ATOM 619 C C . VAL A 1 79 ? -0.430 -1.533 -18.517 1.00 94.94 79 VAL A C 1
ATOM 621 O O . VAL A 1 79 ? -0.994 -2.323 -17.755 1.00 94.94 79 VAL A O 1
ATOM 624 N N . PHE A 1 80 ? 0.034 -0.356 -18.108 1.00 94.75 80 PHE A N 1
ATOM 625 C CA . PHE A 1 80 ? 0.044 0.069 -16.721 1.00 94.75 80 PHE A CA 1
ATOM 626 C C . PHE A 1 80 ? -1.009 1.147 -16.458 1.00 94.75 80 PHE A C 1
ATOM 628 O O . PHE A 1 80 ? -1.007 2.222 -17.057 1.00 94.75 80 PHE A O 1
ATOM 635 N N . PHE A 1 81 ? -1.898 0.874 -15.509 1.00 93.75 81 PHE A N 1
ATOM 636 C CA . PHE A 1 81 ? -2.820 1.849 -14.947 1.00 93.75 81 PHE A CA 1
ATOM 637 C C . PHE A 1 81 ? -2.572 2.027 -13.450 1.00 93.75 81 PHE A C 1
ATOM 639 O O . PHE A 1 81 ? -2.376 1.055 -12.721 1.00 93.75 81 PHE A O 1
ATOM 646 N N . TYR A 1 82 ? -2.668 3.266 -12.970 1.00 91.81 82 TYR A N 1
ATOM 647 C CA . TYR A 1 82 ? -2.726 3.564 -11.543 1.00 91.81 82 TYR A CA 1
ATOM 648 C C . TYR A 1 82 ? -3.899 4.504 -11.268 1.00 91.81 82 TYR A C 1
ATOM 650 O O . TYR A 1 82 ? -3.957 5.603 -11.818 1.00 91.81 82 TYR A O 1
ATOM 658 N N . TYR A 1 83 ? -4.816 4.102 -10.388 1.00 89.25 83 TYR A N 1
ATOM 659 C CA . TYR A 1 83 ? -5.887 4.964 -9.905 1.00 89.25 83 TYR A CA 1
ATOM 660 C C . TYR A 1 83 ? -5.309 6.030 -8.971 1.00 89.25 83 TYR A C 1
ATOM 662 O O . TYR A 1 83 ? -5.080 5.800 -7.783 1.00 89.25 83 TYR A O 1
ATOM 670 N N . THR A 1 84 ? -5.000 7.196 -9.530 1.00 85.25 84 THR A N 1
ATOM 671 C CA . THR A 1 84 ? -4.372 8.304 -8.810 1.00 85.25 84 THR A CA 1
ATOM 672 C C . THR A 1 84 ? -4.739 9.639 -9.446 1.00 85.25 84 THR A C 1
ATOM 674 O O . THR A 1 84 ? -5.046 9.706 -10.635 1.00 85.25 84 THR A O 1
ATOM 677 N N . THR A 1 85 ? -4.710 10.714 -8.660 1.00 81.81 85 THR A N 1
ATOM 678 C CA . THR A 1 85 ? -4.872 12.071 -9.191 1.00 81.81 85 THR A CA 1
ATOM 679 C C . THR A 1 85 ? -3.507 12.690 -9.471 1.00 81.81 85 THR A C 1
ATOM 681 O O . THR A 1 85 ? -2.492 12.301 -8.890 1.00 81.81 85 THR A O 1
ATOM 684 N N . THR A 1 86 ? -3.473 13.706 -10.332 1.00 84.38 86 THR A N 1
ATOM 685 C CA . THR A 1 86 ? -2.232 14.385 -10.740 1.00 84.38 86 THR A CA 1
ATOM 686 C C . THR A 1 86 ? -1.497 15.088 -9.593 1.00 84.38 86 THR A C 1
ATOM 688 O O . THR A 1 86 ? -0.314 15.393 -9.720 1.00 84.38 86 THR A O 1
ATOM 691 N N . GLY A 1 87 ? -2.175 15.323 -8.462 1.00 77.12 87 GLY A N 1
ATOM 692 C CA . GLY A 1 87 ? -1.594 15.940 -7.268 1.00 77.12 87 GLY A CA 1
ATOM 693 C C . GLY A 1 87 ? -0.754 14.997 -6.402 1.00 77.12 87 GLY A C 1
ATOM 694 O O . GLY A 1 87 ? -0.010 15.476 -5.549 1.00 77.12 87 GLY A O 1
ATOM 695 N N . TRP A 1 88 ? -0.844 13.678 -6.608 1.00 79.69 88 TRP A N 1
ATOM 696 C CA . TRP A 1 88 ? -0.111 12.689 -5.814 1.00 79.69 88 TRP A CA 1
ATOM 697 C C . TRP A 1 88 ? 1.185 12.250 -6.495 1.00 79.69 88 TRP A C 1
ATOM 699 O O . TRP A 1 88 ? 1.288 12.174 -7.721 1.00 79.69 88 TRP A O 1
ATOM 709 N N . MET A 1 89 ? 2.184 11.869 -5.693 1.00 89.25 89 MET A N 1
ATOM 710 C CA . MET A 1 89 ? 3.453 11.353 -6.220 1.00 89.25 89 MET A CA 1
ATOM 711 C C . MET A 1 89 ? 3.276 10.072 -7.056 1.00 89.25 89 MET A C 1
ATOM 713 O O . MET A 1 89 ? 4.068 9.829 -7.962 1.00 89.25 89 MET A O 1
ATOM 717 N N . MET A 1 90 ? 2.195 9.312 -6.848 1.00 90.50 90 MET A N 1
ATOM 718 C CA . MET A 1 90 ? 1.900 8.111 -7.636 1.00 90.50 90 MET A CA 1
ATOM 719 C C . MET A 1 90 ? 1.601 8.418 -9.108 1.00 90.50 90 MET A C 1
ATOM 721 O O . MET A 1 90 ? 1.872 7.578 -9.958 1.00 90.50 90 MET A O 1
ATOM 725 N N . TYR A 1 91 ? 1.112 9.618 -9.440 1.00 90.25 91 TYR A N 1
ATOM 726 C CA . TYR A 1 91 ? 0.986 10.050 -10.835 1.00 90.25 91 TYR A CA 1
ATOM 727 C C . TYR A 1 91 ? 2.359 10.239 -11.487 1.00 90.25 91 TYR A C 1
ATOM 729 O O . TYR A 1 91 ? 2.594 9.794 -12.608 1.00 90.25 91 TYR A O 1
ATOM 737 N N . ASN A 1 92 ? 3.297 10.843 -10.753 1.00 91.38 92 ASN A N 1
ATOM 738 C CA . ASN A 1 92 ? 4.681 11.002 -11.198 1.00 91.38 92 ASN A CA 1
ATOM 739 C C . ASN A 1 92 ? 5.377 9.645 -11.337 1.00 91.38 92 ASN A C 1
ATOM 741 O O . ASN A 1 92 ? 6.166 9.445 -12.261 1.00 91.38 92 ASN A O 1
ATOM 745 N N . TRP A 1 93 ? 5.062 8.711 -10.436 1.00 93.12 93 TRP A N 1
ATOM 746 C CA . TRP A 1 93 ? 5.467 7.318 -10.547 1.00 93.12 93 TRP A CA 1
ATOM 747 C C . TRP A 1 93 ? 4.915 6.734 -11.853 1.00 93.12 93 TRP A C 1
ATOM 749 O O . TRP A 1 93 ? 5.712 6.442 -12.744 1.00 93.12 93 TRP A O 1
ATOM 759 N N . LEU A 1 94 ? 3.591 6.692 -12.040 1.00 93.94 94 LEU A N 1
ATOM 760 C CA . LEU A 1 94 ? 2.925 6.159 -13.237 1.00 93.94 94 LEU A CA 1
ATOM 761 C C . LEU A 1 94 ? 3.505 6.717 -14.547 1.00 93.94 94 LEU A C 1
ATOM 763 O O . LEU A 1 94 ? 3.895 5.940 -15.411 1.00 93.94 94 LEU A O 1
ATOM 767 N N . ILE A 1 95 ? 3.633 8.043 -14.687 1.00 93.00 95 ILE A N 1
ATOM 768 C CA . ILE A 1 95 ? 4.208 8.666 -15.895 1.00 93.00 95 ILE A CA 1
ATOM 769 C C . ILE A 1 95 ? 5.608 8.137 -16.183 1.00 93.00 95 ILE A C 1
ATOM 771 O O . ILE A 1 95 ? 5.971 7.893 -17.332 1.00 93.00 95 ILE A O 1
ATOM 775 N N . SER A 1 96 ? 6.415 7.959 -15.144 1.00 93.69 96 SER A N 1
ATOM 776 C CA . SER A 1 96 ? 7.811 7.562 -15.304 1.00 93.69 96 SER A CA 1
ATOM 777 C C . SER A 1 96 ? 7.970 6.126 -15.795 1.00 93.69 96 SER A C 1
ATOM 779 O O . SER A 1 96 ? 9.054 5.760 -16.255 1.00 93.69 96 SER A O 1
ATOM 781 N N . ALA A 1 97 ? 6.903 5.327 -15.767 1.00 94.12 97 ALA A N 1
ATOM 782 C CA . ALA A 1 97 ? 6.876 4.013 -16.390 1.00 94.12 97 ALA A CA 1
ATOM 783 C C . ALA A 1 97 ? 7.021 4.098 -17.924 1.00 94.12 97 ALA A C 1
ATOM 785 O O . ALA A 1 97 ? 7.643 3.217 -18.514 1.00 94.12 97 ALA A O 1
ATOM 786 N N . LEU A 1 98 ? 6.636 5.218 -18.562 1.00 93.75 98 LEU A N 1
ATOM 787 C CA . LEU A 1 98 ? 6.929 5.485 -19.984 1.00 93.75 98 LEU A CA 1
ATOM 788 C C . LEU A 1 98 ? 8.421 5.3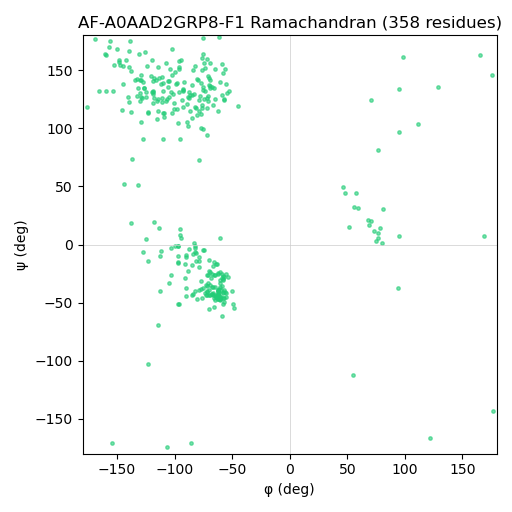67 -20.307 1.00 93.75 98 LEU A C 1
ATOM 790 O O . LEU A 1 98 ? 8.797 5.022 -21.422 1.00 93.75 98 LEU A O 1
ATOM 794 N N . SER A 1 99 ? 9.294 5.611 -19.328 1.00 94.56 99 SER A N 1
ATOM 795 C CA . SER A 1 99 ? 10.733 5.454 -19.524 1.00 94.56 99 SER A CA 1
ATOM 796 C C . SER A 1 99 ? 11.168 4.001 -19.753 1.00 94.56 99 SER A C 1
ATOM 798 O O . SER A 1 99 ? 12.277 3.775 -20.236 1.00 94.56 99 SER A O 1
ATOM 800 N N . VAL A 1 100 ? 10.338 3.019 -19.389 1.00 95.06 100 VAL A N 1
ATOM 801 C CA . VAL A 1 100 ? 10.516 1.586 -19.681 1.00 95.06 100 VAL A CA 1
ATOM 802 C C . VAL A 1 100 ? 9.973 1.224 -21.070 1.00 95.06 100 VAL A C 1
ATOM 804 O O . VAL A 1 100 ? 10.384 0.213 -21.625 1.00 95.06 100 VAL A O 1
ATOM 807 N N . GLY A 1 101 ? 9.126 2.072 -21.662 1.00 92.62 101 GLY A N 1
ATOM 808 C CA . GLY A 1 101 ? 8.461 1.827 -22.943 1.00 92.62 101 GLY A CA 1
ATOM 809 C C . GLY A 1 101 ? 7.062 1.223 -22.816 1.00 92.62 101 GLY A C 1
ATOM 810 O O . GLY A 1 101 ? 6.491 0.857 -23.834 1.00 92.62 101 GLY A O 1
ATOM 811 N N . CYS A 1 102 ? 6.516 1.122 -21.598 1.00 92.19 102 CYS A N 1
ATOM 812 C CA . CYS A 1 102 ? 5.183 0.569 -21.363 1.00 92.19 102 CYS A CA 1
ATOM 813 C C . CYS A 1 102 ? 4.066 1.505 -21.848 1.00 92.19 102 CYS A C 1
ATOM 815 O O . CYS A 1 102 ? 4.235 2.727 -21.927 1.00 92.19 102 CYS A O 1
ATOM 817 N N . THR A 1 103 ? 2.883 0.941 -22.071 1.00 92.94 103 THR A N 1
ATOM 818 C CA . THR A 1 103 ? 1.666 1.705 -22.369 1.00 92.94 103 THR A CA 1
ATOM 819 C C . THR A 1 103 ? 1.001 2.153 -21.072 1.00 92.94 103 THR A C 1
ATOM 821 O O . THR A 1 103 ? 0.899 1.372 -20.129 1.00 92.94 103 THR A O 1
ATOM 824 N N . LEU A 1 104 ? 0.521 3.398 -21.005 1.00 90.81 104 LEU A N 1
ATOM 825 C CA . LEU A 1 104 ? -0.272 3.876 -19.869 1.00 90.81 104 LEU A CA 1
ATOM 826 C C . LEU A 1 104 ? -1.758 3.877 -20.219 1.00 90.81 104 LEU A C 1
ATOM 828 O O . LEU A 1 104 ? -2.154 4.449 -21.232 1.00 90.81 104 LEU A O 1
ATOM 832 N N . ALA A 1 105 ? -2.577 3.276 -19.362 1.00 84.81 105 ALA A N 1
ATOM 833 C CA . ALA A 1 105 ? -4.033 3.298 -19.482 1.00 84.81 105 ALA A CA 1
ATOM 834 C C . ALA A 1 105 ? -4.655 4.309 -18.503 1.00 84.81 105 ALA A C 1
ATOM 836 O O . ALA A 1 105 ? -3.982 4.810 -17.600 1.00 84.81 105 ALA A O 1
ATOM 837 N N . TYR A 1 106 ? -5.950 4.611 -18.677 1.00 68.00 106 TYR A N 1
ATOM 838 C CA . TYR A 1 106 ? -6.673 5.601 -17.866 1.00 68.00 106 TYR A CA 1
ATOM 839 C C . TYR A 1 106 ? -8.141 5.201 -17.582 1.00 68.00 106 TYR A C 1
ATOM 841 O O . TYR A 1 106 ? -9.029 5.982 -17.871 1.00 68.00 106 TYR A O 1
ATOM 849 N N . LEU A 1 107 ? -8.434 3.995 -17.059 1.00 66.44 107 LEU A N 1
ATOM 850 C CA . LEU A 1 107 ? -9.667 3.650 -16.298 1.00 66.44 107 LEU A CA 1
ATOM 851 C C . LEU A 1 107 ? -9.715 2.143 -15.951 1.00 66.44 107 LEU A C 1
ATOM 853 O O . LEU A 1 107 ? -9.368 1.315 -16.782 1.00 66.44 107 LEU A O 1
ATOM 857 N N . TRP A 1 108 ? -10.274 1.766 -14.791 1.00 61.94 108 TRP A N 1
ATOM 858 C CA . TRP A 1 108 ? -10.434 0.352 -14.376 1.00 61.94 108 TRP A CA 1
ATOM 859 C C . TRP A 1 108 ? -11.431 -0.459 -15.215 1.00 61.94 108 TRP A C 1
ATOM 861 O O . TRP A 1 108 ? -11.201 -1.636 -15.469 1.00 61.94 108 TRP A O 1
ATOM 871 N N . ARG A 1 109 ? -12.540 0.139 -15.673 1.00 62.94 109 ARG A N 1
ATOM 872 C CA . ARG A 1 109 ? -13.537 -0.586 -16.495 1.00 62.94 109 ARG A CA 1
ATOM 873 C C . ARG A 1 109 ? -12.980 -1.047 -17.841 1.00 62.94 109 ARG A C 1
ATOM 875 O O . ARG A 1 109 ? -13.560 -1.920 -18.463 1.00 62.94 109 ARG A O 1
ATOM 882 N N . LEU A 1 110 ? -11.850 -0.476 -18.244 1.00 69.19 110 LEU A N 1
ATOM 883 C CA . LEU A 1 110 ? -11.158 -0.795 -19.479 1.00 69.19 110 LEU A CA 1
ATOM 884 C C . LEU A 1 110 ? -10.048 -1.835 -19.258 1.00 69.19 110 LEU A C 1
ATOM 886 O O . LEU A 1 110 ? -9.198 -1.988 -20.123 1.00 69.19 110 LEU A O 1
ATOM 890 N N . THR A 1 111 ? -10.010 -2.518 -18.104 1.00 72.50 111 THR A N 1
ATOM 891 C CA . THR A 1 111 ? -8.974 -3.528 -17.812 1.00 72.50 111 THR A CA 1
ATOM 892 C C . THR A 1 111 ? -8.965 -4.621 -18.869 1.00 72.50 111 THR A C 1
ATOM 894 O O . THR A 1 111 ? -7.909 -4.873 -19.443 1.00 72.50 111 THR A O 1
ATOM 897 N N . ASP A 1 112 ? -10.131 -5.186 -19.182 1.00 74.38 112 ASP A N 1
ATOM 898 C CA . ASP A 1 112 ? -10.254 -6.223 -20.207 1.00 74.38 112 ASP A CA 1
ATOM 899 C C . ASP A 1 112 ? -10.078 -5.637 -21.623 1.00 74.38 112 ASP A C 1
ATOM 901 O O . ASP A 1 112 ? -9.371 -6.211 -22.445 1.00 74.38 112 ASP A O 1
ATOM 905 N N . GLU A 1 113 ? -10.648 -4.456 -21.899 1.00 79.50 113 GLU A N 1
ATOM 906 C CA . GLU A 1 113 ? -10.576 -3.808 -23.223 1.00 79.50 113 GLU A CA 1
ATOM 907 C C . GLU A 1 113 ? -9.157 -3.365 -23.614 1.00 79.50 113 GLU A C 1
ATOM 909 O O . GLU A 1 113 ? -8.778 -3.439 -24.781 1.00 79.50 113 GLU A O 1
ATOM 914 N N . LEU A 1 114 ? -8.369 -2.892 -22.646 1.00 83.06 114 LEU A N 1
ATOM 915 C CA . LEU A 1 114 ? -7.007 -2.393 -22.857 1.00 83.06 114 LEU A CA 1
ATOM 916 C C . LEU A 1 114 ? -5.939 -3.426 -22.493 1.00 83.06 114 LEU A C 1
ATOM 918 O O . LEU A 1 114 ? -4.754 -3.121 -22.612 1.00 83.06 114 LEU A O 1
ATOM 922 N N . GLY A 1 115 ? -6.330 -4.615 -22.025 1.00 87.69 115 GLY A N 1
ATOM 923 C CA . GLY A 1 115 ? -5.401 -5.658 -21.594 1.00 87.69 115 GLY A CA 1
ATOM 924 C C . GLY A 1 115 ? -4.463 -5.191 -20.480 1.00 87.69 115 GLY A C 1
ATOM 925 O O . GLY A 1 115 ? -3.260 -5.436 -20.550 1.00 87.69 115 GLY A O 1
ATOM 926 N N . ILE A 1 116 ? -4.987 -4.485 -19.468 1.00 92.31 116 ILE A N 1
ATOM 927 C CA . ILE A 1 116 ? -4.180 -3.958 -18.356 1.00 92.31 116 ILE A CA 1
ATOM 928 C C . ILE A 1 116 ? -3.440 -5.116 -17.669 1.00 92.31 116 ILE A C 1
ATOM 930 O O . ILE A 1 116 ? -4.055 -6.082 -17.211 1.00 92.31 116 ILE A O 1
ATOM 934 N N . THR A 1 117 ? -2.114 -5.002 -17.570 1.00 94.81 117 THR A N 1
ATOM 935 C CA . THR A 1 117 ? -1.247 -6.007 -16.940 1.00 94.81 117 THR A CA 1
ATOM 936 C C . THR A 1 117 ? -0.790 -5.590 -15.542 1.00 94.81 117 THR A C 1
ATOM 938 O O . THR A 1 117 ? -0.556 -6.450 -14.687 1.00 94.81 117 THR A O 1
ATOM 941 N N . LEU A 1 118 ? -0.720 -4.285 -15.262 1.00 95.06 118 LEU A N 1
ATOM 942 C CA . LEU A 1 118 ? -0.449 -3.745 -13.930 1.00 95.06 118 LEU A CA 1
ATOM 943 C C . LEU A 1 118 ? -1.546 -2.773 -13.503 1.00 95.06 118 LEU A C 1
ATOM 945 O O . LEU A 1 118 ? -1.828 -1.795 -14.197 1.00 95.06 118 LEU A O 1
ATOM 949 N N . PHE A 1 119 ? -2.113 -3.009 -12.321 1.00 94.50 119 PHE A N 1
ATOM 950 C CA . PHE A 1 119 ? -3.167 -2.176 -11.756 1.00 94.50 119 PHE A CA 1
ATOM 951 C C . PHE A 1 119 ? -2.790 -1.624 -10.382 1.00 94.50 119 PHE A C 1
ATOM 953 O O . PHE A 1 119 ? -2.681 -2.359 -9.405 1.00 94.50 119 PHE A O 1
ATOM 960 N N . GLY A 1 120 ? -2.614 -0.312 -10.281 1.00 93.94 120 GLY A N 1
ATOM 961 C CA . GLY A 1 120 ? -2.392 0.379 -9.017 1.00 93.94 120 GLY A CA 1
ATOM 962 C C . GLY A 1 120 ? -3.660 0.998 -8.441 1.00 93.94 120 GLY A C 1
ATOM 963 O O . GLY A 1 120 ? -4.447 1.602 -9.166 1.00 93.94 120 GLY A O 1
ATOM 964 N N . THR A 1 121 ? -3.846 0.885 -7.129 1.00 92.06 121 THR A N 1
ATOM 965 C CA . THR A 1 121 ? -4.989 1.441 -6.399 1.00 92.06 121 THR A CA 1
ATOM 966 C C . THR A 1 121 ? -4.651 1.714 -4.925 1.00 92.06 121 THR A C 1
ATOM 968 O O . THR A 1 121 ? -3.488 1.670 -4.519 1.00 92.06 121 THR A O 1
ATOM 971 N N . SER A 1 122 ? -5.655 2.036 -4.110 1.00 87.81 122 SER A N 1
ATOM 972 C CA . SER A 1 122 ? -5.535 2.201 -2.660 1.00 87.81 122 SER A CA 1
ATOM 973 C C . SER A 1 122 ? -6.178 1.043 -1.897 1.00 87.81 122 SER A C 1
ATOM 975 O O . SER A 1 122 ? -7.116 0.403 -2.381 1.00 87.81 122 SER A O 1
ATOM 977 N N . ALA A 1 123 ? -5.736 0.813 -0.657 1.00 83.81 123 ALA A N 1
ATOM 978 C CA . ALA A 1 123 ? -6.362 -0.188 0.209 1.00 83.81 123 ALA A CA 1
ATOM 979 C C . ALA A 1 123 ? -7.842 0.145 0.462 1.00 83.81 123 ALA A C 1
ATOM 981 O O . ALA A 1 123 ? -8.686 -0.748 0.444 1.00 83.81 123 ALA A O 1
ATOM 982 N N . LYS A 1 124 ? -8.178 1.439 0.588 1.00 80.69 124 LYS A N 1
ATOM 983 C CA . LYS A 1 124 ? -9.564 1.902 0.752 1.00 80.69 124 LYS A CA 1
ATOM 984 C C . LYS A 1 124 ? -10.442 1.544 -0.444 1.00 80.69 124 LYS A C 1
ATOM 986 O O . LYS A 1 124 ? -11.595 1.176 -0.262 1.00 80.69 124 LYS A O 1
ATOM 991 N N . TYR A 1 125 ? -9.915 1.632 -1.664 1.00 86.44 125 TYR A N 1
ATOM 992 C CA . TYR A 1 125 ? -10.657 1.220 -2.854 1.00 86.44 125 TYR A CA 1
ATOM 993 C C . TYR A 1 125 ? -10.972 -0.281 -2.827 1.00 86.44 125 TYR A C 1
ATOM 995 O O . TYR A 1 125 ? -12.116 -0.666 -3.058 1.00 86.44 125 TYR A O 1
ATOM 1003 N N . LEU A 1 126 ? -9.989 -1.119 -2.480 1.00 87.75 126 LEU A N 1
ATOM 1004 C CA . LEU A 1 126 ? -10.192 -2.565 -2.333 1.00 87.75 126 LEU A CA 1
ATOM 1005 C C . LEU A 1 126 ? -11.198 -2.896 -1.222 1.00 87.75 126 LEU A C 1
ATOM 1007 O O . LEU A 1 126 ? -12.039 -3.767 -1.414 1.00 87.75 126 LEU A O 1
ATOM 1011 N N . GLU A 1 127 ? -11.162 -2.165 -0.106 1.00 83.25 127 GLU A N 1
ATOM 1012 C CA . GLU A 1 127 ? -12.140 -2.279 0.985 1.00 83.25 127 GLU A CA 1
ATOM 1013 C C . GLU A 1 127 ? -13.562 -1.914 0.544 1.00 83.25 127 GLU A C 1
ATOM 1015 O O . GLU A 1 127 ? -14.524 -2.550 0.955 1.00 83.25 127 GLU A O 1
ATOM 1020 N N . GLN A 1 128 ? -13.735 -0.890 -0.295 1.00 85.69 128 GLN A N 1
ATOM 1021 C CA . GLN A 1 128 ? -15.066 -0.566 -0.816 1.00 85.69 128 GLN A CA 1
ATOM 1022 C C . GLN A 1 128 ? -15.558 -1.620 -1.807 1.00 85.69 128 GLN A C 1
ATOM 1024 O O . GLN A 1 128 ? -16.734 -1.974 -1.779 1.00 85.69 128 GLN A O 1
ATOM 1029 N N . LEU A 1 129 ? -14.672 -2.149 -2.656 1.00 89.00 129 LEU A N 1
ATOM 1030 C CA . LEU A 1 129 ? -15.034 -3.240 -3.559 1.00 89.00 129 LEU A CA 1
ATOM 1031 C C . LEU A 1 129 ? -15.447 -4.500 -2.785 1.00 89.00 129 LEU A C 1
ATOM 1033 O O . LEU A 1 129 ? -16.445 -5.124 -3.145 1.00 89.00 129 LEU A O 1
ATOM 1037 N N . SER A 1 130 ? -14.748 -4.837 -1.696 1.00 86.88 130 SER A N 1
ATOM 1038 C CA . SER A 1 130 ? -15.030 -6.051 -0.920 1.00 86.88 130 SER A CA 1
ATOM 1039 C C . SER A 1 130 ? -16.391 -6.061 -0.224 1.00 86.88 130 SER A C 1
ATOM 1041 O O . SER A 1 130 ? -16.874 -7.128 0.146 1.00 86.88 130 SER A O 1
ATOM 1043 N N . LYS A 1 131 ? -17.060 -4.908 -0.106 1.00 85.88 131 LYS A N 1
ATOM 1044 C CA . LYS A 1 131 ? -18.394 -4.784 0.507 1.00 85.88 131 LYS A CA 1
ATOM 1045 C C . LYS A 1 131 ? -19.541 -5.303 -0.361 1.00 85.88 131 LYS A C 1
ATOM 1047 O O . LYS A 1 131 ? -20.678 -5.312 0.099 1.00 85.88 131 LYS A O 1
ATOM 1052 N N . GLY A 1 132 ? -19.283 -5.732 -1.596 1.00 85.06 132 GLY A N 1
ATOM 1053 C CA . GLY A 1 132 ? -20.347 -6.319 -2.416 1.00 85.06 132 GLY A CA 1
ATOM 1054 C C . GLY A 1 132 ? -20.040 -6.536 -3.890 1.00 85.06 132 GLY A C 1
ATOM 1055 O O . GLY A 1 132 ? -20.948 -6.891 -4.636 1.00 85.06 132 GLY A O 1
ATOM 1056 N N . TYR A 1 133 ? -18.803 -6.323 -4.338 1.00 91.00 133 TYR A N 1
ATOM 1057 C CA . TYR A 1 133 ? -18.408 -6.559 -5.720 1.00 91.00 133 TYR A CA 1
ATOM 1058 C C . TYR A 1 133 ? -17.355 -7.660 -5.802 1.00 91.00 133 TYR A C 1
ATOM 1060 O O . TYR A 1 133 ? -16.478 -7.742 -4.954 1.00 91.00 133 TYR A O 1
ATOM 1068 N N . GLN A 1 134 ? -17.428 -8.511 -6.825 1.00 91.44 134 GLN A N 1
ATOM 1069 C CA . GLN A 1 134 ? -16.450 -9.578 -7.055 1.00 91.44 134 GLN A CA 1
ATOM 1070 C C . GLN A 1 134 ? -15.929 -9.470 -8.492 1.00 91.44 134 GLN A C 1
ATOM 1072 O O . GLN A 1 134 ? -16.534 -10.029 -9.402 1.00 91.44 134 GLN A O 1
ATOM 1077 N N . PRO A 1 135 ? -14.838 -8.725 -8.750 1.00 91.25 135 PRO A N 1
ATOM 1078 C CA . PRO A 1 135 ? -14.371 -8.456 -10.111 1.00 91.25 135 PRO A CA 1
ATOM 1079 C C . PRO A 1 135 ? -14.234 -9.703 -10.991 1.00 91.25 135 PRO A C 1
ATOM 1081 O O . PRO A 1 135 ? -14.651 -9.685 -12.143 1.00 91.25 135 PRO A O 1
ATOM 1084 N N . ARG A 1 136 ? -13.748 -10.811 -10.429 1.00 91.06 136 ARG A N 1
ATOM 1085 C CA . ARG A 1 136 ? -13.550 -12.076 -11.144 1.00 91.06 136 ARG A CA 1
ATOM 1086 C C . ARG A 1 136 ? -14.832 -12.702 -11.704 1.00 91.06 136 ARG A C 1
ATOM 1088 O O . ARG A 1 136 ? -14.753 -13.488 -12.639 1.00 91.06 136 ARG A O 1
ATOM 1095 N N . SER A 1 137 ? -16.005 -12.409 -11.138 1.00 90.69 137 SER A N 1
ATOM 1096 C CA . SER A 1 137 ? -17.280 -12.913 -11.675 1.00 90.69 137 SER A CA 1
ATOM 1097 C C . SER A 1 137 ? -17.836 -12.054 -12.811 1.00 90.69 137 SER A C 1
ATOM 1099 O O . SER A 1 137 ? -18.834 -12.431 -13.420 1.00 90.69 137 SER A O 1
ATOM 1101 N N . HIS A 1 138 ? -17.233 -10.893 -13.072 1.00 89.00 138 HIS A N 1
ATOM 1102 C CA . HIS A 1 138 ? -17.739 -9.900 -14.019 1.00 89.00 138 HIS A CA 1
ATOM 1103 C C . HIS A 1 138 ? -16.749 -9.536 -15.133 1.00 89.00 138 HIS A C 1
ATOM 1105 O O . HIS A 1 138 ? -17.177 -8.925 -16.107 1.00 89.00 138 HIS A O 1
ATOM 1111 N N . HIS A 1 139 ? -15.471 -9.895 -14.987 1.00 88.75 139 HIS A N 1
ATOM 1112 C CA . HIS A 1 139 ? -14.362 -9.525 -15.874 1.00 88.75 139 HIS A CA 1
ATOM 1113 C C . HIS A 1 139 ? -13.427 -10.723 -16.075 1.00 88.75 139 HIS A C 1
ATOM 1115 O O . HIS A 1 139 ? -13.324 -11.571 -15.185 1.00 88.75 139 HIS A O 1
ATOM 1121 N N . ASP A 1 140 ? -12.733 -10.779 -17.212 1.00 86.81 140 ASP A N 1
ATOM 1122 C CA . ASP A 1 140 ? -11.784 -11.858 -17.525 1.00 86.81 140 ASP A CA 1
ATOM 1123 C C . ASP A 1 140 ? -10.495 -11.725 -16.696 1.00 86.81 140 ASP A C 1
ATOM 1125 O O . ASP A 1 140 ? -10.020 -12.702 -16.115 1.00 86.81 140 ASP A O 1
ATOM 1129 N N . LEU A 1 141 ? -9.952 -10.504 -16.566 1.00 90.69 141 LEU A N 1
ATOM 1130 C CA . LEU A 1 141 ? -8.766 -10.176 -15.751 1.00 90.69 141 LEU A CA 1
ATOM 1131 C C . LEU A 1 141 ? -7.531 -11.062 -16.019 1.00 90.69 141 LEU A C 1
ATOM 1133 O O . LEU A 1 141 ? -6.584 -11.070 -15.227 1.00 90.69 141 LEU A O 1
ATOM 1137 N N . SER A 1 142 ? -7.521 -11.810 -17.123 1.00 90.88 142 SER A N 1
ATOM 1138 C CA . SER A 1 142 ? -6.499 -12.804 -17.455 1.00 90.88 142 SER A CA 1
ATOM 1139 C C . SER A 1 142 ? -5.159 -12.161 -17.822 1.00 90.88 142 SER A C 1
ATOM 1141 O O . SER A 1 142 ? -4.102 -12.751 -17.592 1.00 90.88 142 SER A O 1
ATOM 1143 N N . SER A 1 143 ? -5.192 -10.919 -18.317 1.00 93.00 143 SER A N 1
ATOM 1144 C CA . SER A 1 143 ? -4.012 -10.091 -18.579 1.00 93.00 143 SER A CA 1
ATOM 1145 C C . SER A 1 143 ? -3.319 -9.618 -17.300 1.00 93.00 143 SER A C 1
ATOM 1147 O O . SER A 1 143 ? -2.136 -9.272 -17.329 1.00 93.00 143 SER A O 1
ATOM 1149 N N . LEU A 1 144 ? -4.035 -9.576 -16.172 1.00 94.50 144 LEU A N 1
ATOM 1150 C CA . LEU A 1 144 ? -3.558 -8.929 -14.962 1.00 94.50 144 LEU A CA 1
ATOM 1151 C C . LEU A 1 144 ? -2.433 -9.744 -14.321 1.00 94.50 144 LEU A C 1
ATOM 1153 O O . LEU A 1 144 ? -2.620 -10.871 -13.861 1.00 94.50 144 LEU A O 1
ATOM 1157 N N . ARG A 1 145 ? -1.251 -9.135 -14.244 1.00 96.12 145 ARG A N 1
ATOM 1158 C CA . ARG A 1 145 ? -0.073 -9.707 -13.595 1.00 96.12 145 ARG A CA 1
ATOM 1159 C C . ARG A 1 145 ? 0.063 -9.180 -12.181 1.00 96.12 145 ARG A C 1
ATOM 1161 O O . ARG A 1 145 ? 0.283 -9.960 -11.259 1.00 96.12 145 ARG A O 1
ATOM 1168 N N . HIS A 1 146 ? 0.012 -7.864 -11.998 1.00 96.56 146 HIS A N 1
ATOM 1169 C CA . HIS A 1 146 ? 0.324 -7.231 -10.717 1.00 96.56 146 HIS A CA 1
ATOM 1170 C C . HIS A 1 146 ? -0.808 -6.300 -10.275 1.00 96.56 146 HIS A C 1
ATOM 1172 O O . HIS A 1 146 ? -1.350 -5.538 -11.076 1.00 96.56 146 HIS A O 1
ATOM 1178 N N . ILE A 1 147 ? -1.108 -6.317 -8.976 1.00 96.25 147 ILE A N 1
ATOM 1179 C CA . ILE A 1 147 ? -1.951 -5.322 -8.313 1.00 96.25 147 ILE A CA 1
ATOM 1180 C C . ILE A 1 147 ? -1.115 -4.619 -7.251 1.00 96.25 147 ILE A C 1
ATOM 1182 O O . ILE A 1 147 ? -0.503 -5.275 -6.410 1.00 96.25 147 ILE A O 1
ATOM 1186 N N . TYR A 1 148 ? -1.109 -3.289 -7.255 1.00 95.69 148 TYR A N 1
ATOM 1187 C CA . TYR A 1 148 ? -0.427 -2.491 -6.243 1.00 95.69 148 TYR A CA 1
ATOM 1188 C C . TYR A 1 148 ? -1.413 -1.732 -5.371 1.00 95.69 148 TYR A C 1
ATOM 1190 O O . TYR A 1 148 ? -2.360 -1.136 -5.875 1.00 95.69 148 TYR A O 1
ATOM 1198 N N . SER A 1 149 ? -1.149 -1.712 -4.066 1.00 92.38 149 SER A N 1
ATOM 1199 C CA . SER A 1 149 ? -1.907 -0.925 -3.095 1.00 92.38 149 SER A CA 1
ATOM 1200 C C . SER A 1 149 ? -0.975 -0.010 -2.310 1.00 92.38 149 SER A C 1
ATOM 1202 O O . SER A 1 149 ? 0.038 -0.473 -1.786 1.00 92.38 149 SER A O 1
ATOM 1204 N N . THR A 1 150 ? -1.327 1.273 -2.206 1.00 88.12 150 THR A N 1
ATOM 1205 C CA . THR A 1 150 ? -0.582 2.281 -1.433 1.00 88.12 150 THR A CA 1
ATOM 1206 C C . THR A 1 150 ? -1.511 3.225 -0.660 1.00 88.12 150 THR A C 1
ATOM 1208 O O . THR A 1 150 ? -2.735 3.177 -0.801 1.00 88.12 150 THR A O 1
ATOM 1211 N N . GLY A 1 151 ? -0.922 4.110 0.147 1.00 74.56 151 GLY A N 1
ATOM 1212 C CA . GLY A 1 151 ? -1.598 5.174 0.899 1.00 74.56 151 GLY A CA 1
ATOM 1213 C C . GLY A 1 151 ? -1.963 4.790 2.333 1.00 74.56 151 GLY A C 1
ATOM 1214 O O . GLY A 1 151 ? -1.812 5.606 3.236 1.00 74.56 151 GLY A O 1
ATOM 1215 N N . SER A 1 152 ? -2.366 3.542 2.562 1.00 79.06 152 SER A N 1
ATOM 1216 C CA . SER A 1 152 ? -2.544 2.967 3.898 1.00 79.06 152 SER A CA 1
ATOM 1217 C C . SER A 1 152 ? -2.091 1.504 3.918 1.00 79.06 152 SER A C 1
ATOM 1219 O O . SER A 1 152 ? -2.009 0.880 2.852 1.00 79.06 152 SER A O 1
ATOM 1221 N N . PRO A 1 153 ? -1.771 0.943 5.103 1.00 76.75 153 PRO A N 1
ATOM 1222 C CA . PRO A 1 153 ? -1.464 -0.477 5.224 1.00 76.75 153 PRO A CA 1
ATOM 1223 C C . PRO A 1 153 ? -2.603 -1.319 4.646 1.00 76.75 153 PRO A C 1
ATOM 1225 O O . PRO A 1 153 ? -3.774 -1.090 4.954 1.00 76.75 153 PRO A O 1
ATOM 1228 N N . LEU A 1 154 ? -2.268 -2.279 3.785 1.00 83.12 154 LEU A N 1
ATOM 1229 C CA . LEU A 1 154 ? -3.260 -3.198 3.246 1.00 83.12 154 LEU A CA 1
ATOM 1230 C C . LEU A 1 154 ? -3.564 -4.266 4.297 1.00 83.12 154 LEU A C 1
ATOM 1232 O O . LEU A 1 154 ? -2.690 -5.064 4.645 1.00 83.12 154 LEU A O 1
ATOM 1236 N N . SER A 1 155 ? -4.798 -4.279 4.802 1.00 82.88 155 SER A N 1
ATOM 1237 C CA . SER A 1 155 ? -5.185 -5.221 5.846 1.00 82.88 155 SER A CA 1
ATOM 1238 C C . SER A 1 155 ? -5.128 -6.658 5.338 1.00 82.88 155 SER A C 1
ATOM 1240 O O . SER A 1 155 ? -5.329 -6.963 4.159 1.00 82.88 155 SER A O 1
ATOM 1242 N N . SER A 1 156 ? -4.868 -7.573 6.261 1.00 85.00 156 SER A N 1
ATOM 1243 C CA . SER A 1 156 ? -4.681 -8.982 5.938 1.00 85.00 156 SER A CA 1
ATOM 1244 C C . SER A 1 156 ? -5.915 -9.633 5.282 1.00 85.00 156 SER A C 1
ATOM 1246 O O . SER A 1 156 ? -5.759 -10.499 4.428 1.00 85.00 156 SER A O 1
ATOM 1248 N N . VAL A 1 157 ? -7.124 -9.163 5.609 1.00 85.25 157 VAL A N 1
ATOM 1249 C CA . VAL A 1 157 ? -8.395 -9.612 5.008 1.00 85.25 157 VAL A CA 1
ATOM 1250 C C . VAL A 1 157 ? -8.514 -9.172 3.546 1.00 85.25 157 VAL A C 1
ATOM 1252 O O . VAL A 1 157 ? -9.030 -9.912 2.713 1.00 85.25 157 VAL A O 1
ATOM 1255 N N . LEU A 1 158 ? -7.987 -7.995 3.196 1.00 87.75 158 LEU A N 1
ATOM 1256 C CA . LEU A 1 158 ? -8.026 -7.509 1.816 1.00 87.75 158 LEU A CA 1
ATOM 1257 C C . LEU A 1 158 ? -7.078 -8.280 0.894 1.00 87.75 158 LEU A C 1
ATOM 1259 O O . LEU A 1 158 ? -7.361 -8.387 -0.297 1.00 87.75 158 LEU A O 1
ATOM 1263 N N . PHE A 1 159 ? -6.001 -8.872 1.424 1.00 92.56 159 PHE A N 1
ATOM 1264 C CA . PHE A 1 159 ? -5.210 -9.839 0.656 1.00 92.56 159 PHE A CA 1
ATOM 1265 C C . PHE A 1 159 ? -6.063 -11.044 0.253 1.00 92.56 159 PHE A C 1
ATOM 1267 O O . PHE A 1 159 ? -6.054 -11.422 -0.916 1.00 92.56 159 PHE A O 1
ATOM 1274 N N . ASP A 1 160 ? -6.809 -11.615 1.201 1.00 93.00 160 ASP A N 1
ATOM 1275 C CA . ASP A 1 160 ? -7.666 -12.776 0.942 1.00 93.00 160 ASP A CA 1
ATOM 1276 C C . ASP A 1 160 ? -8.722 -12.426 -0.117 1.00 93.00 160 ASP A C 1
ATOM 1278 O O . ASP A 1 160 ? -8.836 -13.118 -1.126 1.00 93.00 160 ASP A O 1
ATOM 1282 N N . TYR A 1 161 ? -9.382 -11.271 0.035 1.00 94.19 161 TYR A N 1
ATOM 1283 C CA . TYR A 1 161 ? -10.354 -10.772 -0.938 1.00 94.19 161 TYR A CA 1
ATOM 1284 C C . TYR A 1 161 ? -9.776 -10.651 -2.359 1.00 94.19 161 TYR A C 1
ATOM 1286 O O . TYR A 1 161 ? -10.411 -11.087 -3.318 1.00 94.19 161 TYR A O 1
ATOM 1294 N N . VAL A 1 162 ? -8.568 -10.098 -2.521 1.00 95.75 162 VAL A N 1
ATOM 1295 C CA . VAL A 1 162 ? -7.936 -9.973 -3.845 1.00 95.75 162 VAL A CA 1
ATOM 1296 C C . VAL A 1 162 ? -7.686 -11.345 -4.471 1.00 95.75 162 VAL A C 1
ATOM 1298 O O . VAL A 1 162 ? -8.018 -11.557 -5.639 1.00 95.75 162 VAL A O 1
ATOM 1301 N N . TYR A 1 163 ? -7.122 -12.285 -3.713 1.00 96.19 163 TYR A N 1
ATOM 1302 C CA . TYR A 1 163 ? -6.791 -13.604 -4.253 1.00 96.19 163 TYR A CA 1
ATOM 1303 C C . TYR A 1 163 ? -8.027 -14.466 -4.535 1.00 96.19 163 TYR A C 1
ATOM 1305 O O . TYR A 1 163 ? -8.025 -15.247 -5.489 1.00 96.19 163 TYR A O 1
ATOM 1313 N N . GLU A 1 164 ? -9.085 -14.321 -3.738 1.00 95.00 164 GLU A N 1
ATOM 1314 C CA . GLU A 1 164 ? -10.330 -15.073 -3.898 1.00 95.00 164 GLU A CA 1
ATOM 1315 C C . GLU A 1 164 ? -11.220 -14.475 -5.000 1.00 95.00 164 GLU A C 1
ATOM 1317 O O . GLU A 1 164 ? -11.670 -15.201 -5.894 1.00 95.00 164 GLU A O 1
ATOM 1322 N N . HIS A 1 165 ? -11.414 -13.153 -4.992 1.00 94.56 165 HIS A N 1
ATOM 1323 C CA . HIS A 1 165 ? -12.447 -12.471 -5.780 1.00 94.56 165 HIS A CA 1
ATOM 1324 C C . HIS A 1 165 ? -11.929 -11.590 -6.924 1.00 94.56 165 HIS A C 1
ATOM 1326 O O . HIS A 1 165 ? -12.744 -11.087 -7.700 1.00 94.56 165 HIS A O 1
ATOM 1332 N N . ILE A 1 166 ? -10.612 -11.403 -7.069 1.00 94.44 166 ILE A N 1
ATOM 1333 C CA . ILE A 1 166 ? -10.017 -10.691 -8.215 1.00 94.44 166 ILE A CA 1
ATOM 1334 C C . ILE A 1 166 ? -9.178 -11.650 -9.054 1.00 94.44 166 ILE A C 1
ATOM 1336 O O . ILE A 1 166 ? -9.566 -11.990 -10.166 1.00 94.44 166 ILE A O 1
ATOM 1340 N N . SER A 1 167 ? -8.046 -12.126 -8.537 1.00 93.88 167 SER A N 1
ATOM 1341 C CA . SER A 1 167 ? -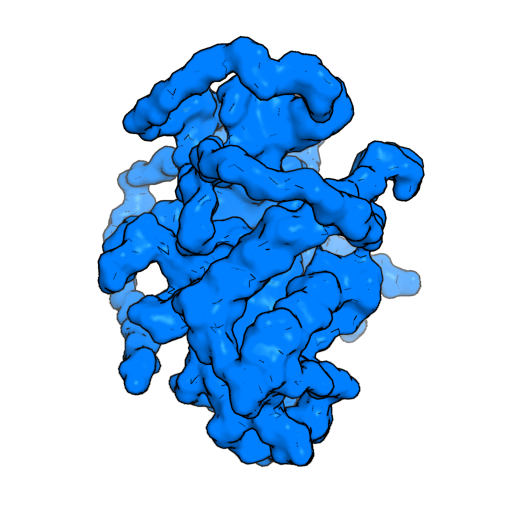7.222 -13.101 -9.251 1.00 93.88 167 SER A CA 1
ATOM 1342 C C . SER A 1 167 ? -6.287 -13.852 -8.300 1.00 93.88 167 SER A C 1
ATOM 1344 O O . SER A 1 167 ? -5.560 -13.226 -7.531 1.00 93.88 167 SER A O 1
ATOM 1346 N N . PRO A 1 168 ? -6.216 -15.191 -8.376 1.00 93.69 168 PRO A N 1
ATOM 1347 C CA . PRO A 1 168 ? -5.265 -15.974 -7.590 1.00 93.69 168 PRO A CA 1
ATOM 1348 C C . PRO A 1 168 ? -3.843 -15.948 -8.178 1.00 93.69 168 PRO A C 1
ATOM 1350 O O . PRO A 1 168 ? -2.913 -16.457 -7.554 1.00 93.69 168 PRO A O 1
ATOM 1353 N N . ALA A 1 169 ? -3.673 -15.430 -9.399 1.00 93.12 169 ALA A N 1
ATOM 1354 C CA . ALA A 1 169 ? -2.411 -15.471 -10.136 1.00 93.12 169 ALA A CA 1
ATOM 1355 C C . ALA A 1 169 ? -1.585 -14.185 -10.004 1.00 93.12 169 ALA A C 1
ATOM 1357 O O . ALA A 1 169 ? -0.397 -14.201 -10.331 1.00 93.12 169 ALA A O 1
ATOM 1358 N N . VAL A 1 170 ? -2.193 -13.092 -9.530 1.00 95.75 170 VAL A N 1
ATOM 1359 C CA . VAL A 1 170 ? -1.522 -11.792 -9.476 1.00 95.75 170 VAL A CA 1
ATOM 1360 C C . VAL A 1 170 ? -0.480 -11.718 -8.368 1.00 95.75 170 VAL A C 1
ATOM 1362 O O . VAL A 1 170 ? -0.620 -12.322 -7.306 1.00 95.75 170 VAL A O 1
ATOM 1365 N N . LEU A 1 171 ? 0.541 -10.894 -8.575 1.00 96.56 171 LEU A N 1
ATOM 1366 C CA . LEU A 1 171 ? 1.349 -10.373 -7.483 1.00 96.56 171 LEU A CA 1
ATOM 1367 C C . LEU A 1 171 ? 0.598 -9.202 -6.844 1.00 96.56 171 LEU A C 1
ATOM 1369 O O . LEU A 1 171 ? 0.472 -8.141 -7.455 1.00 96.56 171 LEU A O 1
ATOM 1373 N N . LEU A 1 172 ? 0.124 -9.375 -5.608 1.00 96.50 172 LEU A N 1
ATOM 1374 C CA . LEU A 1 172 ? -0.417 -8.278 -4.807 1.00 96.50 172 LEU A CA 1
ATOM 1375 C C . LEU A 1 172 ? 0.705 -7.604 -4.005 1.00 96.50 172 LEU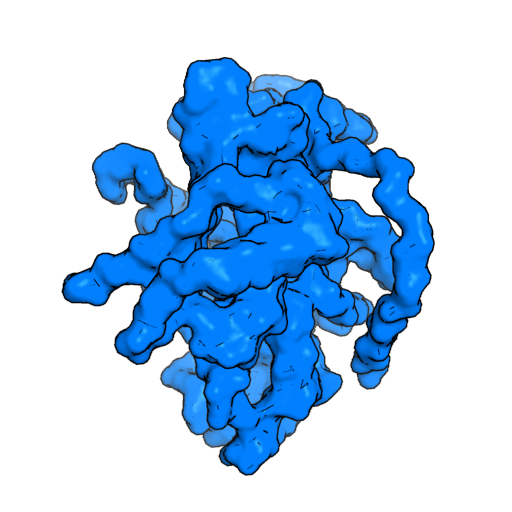 A C 1
ATOM 1377 O O . LEU A 1 172 ? 1.153 -8.114 -2.978 1.00 96.50 172 LEU A O 1
ATOM 1381 N N . GLY A 1 173 ? 1.158 -6.450 -4.488 1.00 92.88 173 GLY A N 1
ATOM 1382 C CA . GLY A 1 173 ? 2.199 -5.647 -3.862 1.00 92.88 173 GLY A CA 1
ATOM 1383 C C . GLY A 1 173 ? 1.603 -4.535 -3.007 1.00 92.88 173 GLY A C 1
ATOM 1384 O O . GLY A 1 173 ? 1.179 -3.506 -3.531 1.00 92.88 173 GLY A O 1
ATOM 1385 N N . SER A 1 174 ? 1.627 -4.697 -1.684 1.00 91.81 174 SER A N 1
ATOM 1386 C CA . SER A 1 174 ? 1.514 -3.542 -0.789 1.00 91.81 174 SER A CA 1
ATOM 1387 C C . SER A 1 174 ? 2.813 -2.747 -0.891 1.00 91.81 174 SER A C 1
ATOM 1389 O O . SER A 1 174 ? 3.887 -3.307 -0.680 1.00 91.81 174 SER A O 1
ATOM 1391 N N . ILE A 1 175 ? 2.733 -1.467 -1.242 1.00 93.50 175 ILE A N 1
ATOM 1392 C CA . ILE A 1 175 ? 3.903 -0.605 -1.434 1.00 93.50 175 ILE A CA 1
ATOM 1393 C C . ILE A 1 175 ? 3.847 0.585 -0.482 1.00 93.50 175 ILE A C 1
ATOM 1395 O O . ILE A 1 175 ? 2.774 1.103 -0.184 1.00 93.50 175 ILE A O 1
ATOM 1399 N N . THR A 1 176 ? 5.011 1.015 -0.002 1.00 88.81 176 THR A N 1
ATOM 1400 C CA . THR A 1 176 ? 5.148 2.221 0.813 1.00 88.81 176 THR A CA 1
ATOM 1401 C C . THR A 1 176 ? 6.227 3.116 0.232 1.00 88.81 176 THR A C 1
ATOM 1403 O O . THR A 1 176 ? 7.359 2.701 -0.027 1.00 88.81 176 THR A O 1
ATOM 1406 N N . GLY A 1 177 ? 5.845 4.357 -0.007 1.00 84.88 177 GLY A N 1
ATOM 1407 C CA . GLY A 1 177 ? 6.664 5.397 -0.587 1.00 84.88 177 GLY A CA 1
ATOM 1408 C C . GLY A 1 177 ? 6.115 6.747 -0.176 1.00 84.88 177 GLY A C 1
ATOM 1409 O O . GLY A 1 177 ? 5.070 6.838 0.464 1.00 84.88 177 GLY A O 1
ATOM 1410 N N . GLY A 1 178 ? 6.817 7.804 -0.553 1.00 83.56 178 GLY A N 1
ATOM 1411 C CA . GLY A 1 178 ? 6.456 9.144 -0.118 1.00 83.56 178 GLY A CA 1
ATOM 1412 C C . GLY A 1 178 ? 6.797 10.194 -1.151 1.00 83.56 178 GLY A C 1
ATOM 1413 O O . GLY A 1 178 ? 7.695 10.019 -1.983 1.00 83.56 178 GLY A O 1
ATOM 1414 N N . THR A 1 179 ? 6.093 11.320 -1.063 1.00 78.94 179 THR A N 1
ATOM 1415 C CA . THR A 1 179 ? 6.388 12.522 -1.851 1.00 78.94 179 THR A CA 1
ATOM 1416 C C . THR A 1 179 ? 7.824 12.982 -1.614 1.00 78.94 179 THR A C 1
ATOM 1418 O O . THR A 1 179 ? 8.450 13.500 -2.522 1.00 78.94 179 THR A O 1
ATOM 1421 N N . ASP A 1 180 ? 8.392 12.704 -0.442 1.00 79.31 180 ASP A N 1
ATOM 1422 C CA . ASP A 1 180 ? 9.745 13.080 -0.027 1.00 79.31 180 ASP A CA 1
ATOM 1423 C C . ASP A 1 180 ? 10.841 12.563 -0.964 1.00 79.31 180 ASP A C 1
ATOM 1425 O O . ASP A 1 180 ? 11.804 13.273 -1.263 1.00 79.31 180 ASP A O 1
ATOM 1429 N N . ILE A 1 181 ? 10.687 11.332 -1.460 1.00 85.00 181 ILE A N 1
ATOM 1430 C CA . ILE A 1 181 ? 11.638 10.698 -2.384 1.00 85.00 181 ILE A CA 1
ATOM 1431 C C . ILE A 1 181 ? 11.062 10.489 -3.784 1.00 85.00 181 ILE A C 1
ATOM 1433 O O . ILE A 1 181 ? 11.819 10.159 -4.696 1.00 85.00 181 ILE A O 1
ATOM 1437 N N . CYS A 1 182 ? 9.752 10.700 -3.955 1.00 88.31 182 CYS A N 1
ATOM 1438 C CA . CYS A 1 182 ? 8.997 10.375 -5.163 1.00 88.31 182 CYS A CA 1
ATOM 1439 C C . CYS A 1 182 ? 9.331 8.956 -5.668 1.00 88.31 182 CYS A C 1
ATOM 1441 O O . CYS A 1 182 ? 9.739 8.746 -6.806 1.00 88.31 182 CYS A O 1
ATOM 1443 N N . SER A 1 183 ? 9.279 7.990 -4.750 1.00 91.88 183 SER A N 1
ATOM 1444 C CA . SER A 1 183 ? 9.753 6.613 -4.915 1.00 91.88 183 SER A CA 1
ATOM 1445 C C . SER A 1 183 ? 9.273 5.765 -3.727 1.00 91.88 183 SER A C 1
ATOM 1447 O O . SER A 1 183 ? 8.625 6.288 -2.814 1.00 91.88 183 SER A O 1
ATOM 1449 N N . LEU A 1 184 ? 9.563 4.464 -3.746 1.00 92.00 184 LEU A N 1
ATOM 1450 C CA . LEU A 1 184 ? 9.206 3.498 -2.714 1.00 92.00 184 LEU A CA 1
ATOM 1451 C C . LEU A 1 184 ? 10.376 3.220 -1.755 1.00 92.00 184 LEU A C 1
ATOM 1453 O O . LEU A 1 184 ? 11.517 3.026 -2.178 1.00 92.00 184 LEU A O 1
ATOM 1457 N N . PHE A 1 185 ? 10.082 3.131 -0.455 1.00 88.31 185 PHE A N 1
ATOM 1458 C CA . PHE A 1 185 ? 11.011 2.641 0.570 1.00 88.31 185 PHE A CA 1
ATOM 1459 C C . PHE A 1 185 ? 11.003 1.115 0.657 1.00 88.31 185 PHE A C 1
ATOM 1461 O O . PHE A 1 185 ? 12.055 0.476 0.730 1.00 88.31 185 PHE A O 1
ATOM 1468 N N . ALA A 1 186 ? 9.812 0.527 0.607 1.00 89.94 186 ALA A N 1
ATOM 1469 C CA . ALA A 1 186 ? 9.587 -0.909 0.571 1.00 89.94 186 ALA A CA 1
ATOM 1470 C C . ALA A 1 186 ? 8.372 -1.203 -0.315 1.00 89.94 186 ALA A C 1
ATOM 1472 O O . ALA A 1 186 ? 7.497 -0.355 -0.495 1.00 89.94 186 ALA A O 1
ATOM 1473 N N . GLY A 1 187 ? 8.313 -2.391 -0.899 1.00 92.75 187 GLY A N 1
ATOM 1474 C CA . GLY A 1 187 ? 7.259 -2.705 -1.854 1.00 92.75 187 GLY A CA 1
ATOM 1475 C C . GLY A 1 187 ? 7.402 -4.079 -2.478 1.00 92.75 187 GLY A C 1
ATOM 1476 O O . GLY A 1 187 ? 7.786 -5.038 -1.808 1.00 92.75 187 GLY A O 1
ATOM 1477 N N . MET A 1 188 ? 7.055 -4.148 -3.760 1.00 93.75 188 MET A N 1
ATOM 1478 C CA . MET A 1 188 ? 6.980 -5.382 -4.527 1.00 93.75 188 MET A CA 1
ATOM 1479 C C . MET A 1 188 ? 8.353 -5.917 -4.934 1.00 93.75 188 MET A C 1
ATOM 1481 O O . MET A 1 188 ? 9.279 -5.160 -5.207 1.00 93.75 188 MET A O 1
ATOM 1485 N N . CYS A 1 189 ? 8.461 -7.231 -5.067 1.00 93.00 189 CYS A N 1
ATOM 1486 C CA . CYS A 1 189 ? 9.555 -7.854 -5.799 1.00 93.00 189 CYS A CA 1
ATOM 1487 C C . CYS A 1 189 ? 9.028 -9.107 -6.493 1.00 93.00 189 CYS A C 1
ATOM 1489 O O . CYS A 1 189 ? 8.619 -10.055 -5.822 1.00 93.00 189 CYS A O 1
ATOM 1491 N N . SER A 1 190 ? 9.038 -9.111 -7.826 1.00 92.81 190 SER A N 1
ATOM 1492 C CA . SER A 1 190 ? 8.531 -10.210 -8.662 1.00 92.81 190 SER A CA 1
ATOM 1493 C C . SER A 1 190 ? 9.239 -11.543 -8.405 1.00 92.81 190 SER A C 1
ATOM 1495 O O . SER A 1 190 ? 8.649 -12.606 -8.583 1.00 92.81 190 SER A O 1
ATOM 1497 N N . ALA A 1 191 ? 10.483 -11.496 -7.925 1.00 90.56 191 ALA A N 1
ATOM 1498 C CA . ALA A 1 191 ? 11.271 -12.671 -7.567 1.00 90.56 191 ALA A CA 1
ATOM 1499 C C . ALA A 1 191 ? 10.968 -13.230 -6.162 1.00 90.56 191 ALA A C 1
ATOM 1501 O O . ALA A 1 191 ? 11.509 -14.272 -5.790 1.00 90.56 191 ALA A O 1
ATOM 1502 N N . LEU A 1 192 ? 10.141 -12.552 -5.359 1.00 90.31 192 LEU A N 1
ATOM 1503 C CA . LEU A 1 192 ? 9.868 -12.919 -3.970 1.00 90.31 192 LEU A CA 1
ATOM 1504 C C . LEU A 1 192 ? 8.407 -13.343 -3.760 1.00 90.31 192 LEU A C 1
ATOM 1506 O O . LEU A 1 192 ? 7.511 -12.878 -4.465 1.00 90.31 192 LEU A O 1
ATOM 1510 N N . PRO A 1 193 ? 8.128 -14.205 -2.764 1.00 89.88 193 PRO A N 1
ATOM 1511 C CA . PRO A 1 193 ? 6.756 -14.524 -2.389 1.00 89.88 193 PRO A CA 1
ATOM 1512 C C . PRO A 1 193 ? 6.060 -13.326 -1.726 1.00 89.88 193 PRO A C 1
ATOM 1514 O O . PRO A 1 193 ? 6.706 -12.455 -1.138 1.00 89.88 193 PRO A O 1
ATOM 1517 N N . VAL A 1 194 ? 4.728 -13.311 -1.788 1.00 92.81 194 VAL A N 1
ATOM 1518 C CA . VAL A 1 194 ? 3.884 -12.374 -1.035 1.00 92.81 194 VAL A CA 1
ATOM 1519 C C . VAL A 1 194 ? 3.471 -13.022 0.283 1.00 92.81 194 VAL A C 1
ATOM 1521 O O . VAL A 1 194 ? 3.021 -14.170 0.303 1.00 92.81 194 VAL A O 1
ATOM 1524 N N . TYR A 1 195 ? 3.602 -12.278 1.381 1.00 87.81 195 TYR A N 1
ATOM 1525 C CA . TYR A 1 195 ? 3.116 -12.678 2.696 1.00 87.81 195 TYR A CA 1
ATOM 1526 C C . TYR A 1 195 ? 1.931 -11.796 3.091 1.00 87.81 195 TYR A C 1
ATOM 1528 O O . TYR A 1 195 ? 1.968 -10.576 2.955 1.00 87.81 195 TYR A O 1
ATOM 1536 N N . ARG A 1 196 ? 0.856 -12.433 3.557 1.00 88.25 196 ARG A N 1
ATOM 1537 C CA . ARG A 1 196 ? -0.388 -11.770 3.963 1.00 88.25 196 ARG A CA 1
ATOM 1538 C C . ARG A 1 196 ? -0.110 -10.728 5.057 1.00 88.25 196 ARG A C 1
ATOM 1540 O O . ARG A 1 196 ? 0.425 -11.089 6.101 1.00 88.25 196 ARG A O 1
ATOM 1547 N N . GLY A 1 197 ? -0.512 -9.475 4.827 1.00 81.62 197 GLY A N 1
ATOM 1548 C CA . GLY A 1 197 ? -0.332 -8.364 5.777 1.00 81.62 197 GLY A CA 1
ATOM 1549 C C . GLY A 1 197 ? 1.080 -7.766 5.822 1.00 81.62 197 GLY A C 1
ATOM 1550 O O . GLY A 1 197 ? 1.402 -7.045 6.761 1.00 81.62 197 GLY A O 1
ATOM 1551 N N . GLU A 1 198 ? 1.929 -8.064 4.835 1.00 86.00 198 GLU A N 1
ATOM 1552 C CA . GLU A 1 198 ? 3.329 -7.641 4.822 1.00 86.00 198 GLU A CA 1
ATOM 1553 C C . GLU A 1 198 ? 3.751 -7.081 3.461 1.00 86.00 198 GLU A C 1
ATOM 1555 O O . GLU A 1 198 ? 3.396 -7.595 2.399 1.00 86.00 198 GLU A O 1
ATOM 1560 N N . ILE A 1 199 ? 4.565 -6.031 3.502 1.00 90.62 199 ILE A N 1
ATOM 1561 C CA . ILE A 1 199 ? 5.273 -5.487 2.347 1.00 90.62 199 ILE A CA 1
ATOM 1562 C C . ILE A 1 199 ? 6.500 -6.366 2.069 1.00 90.62 199 ILE A C 1
ATOM 1564 O O . ILE A 1 199 ? 7.336 -6.560 2.952 1.00 90.62 199 ILE A O 1
ATOM 1568 N N . GLN A 1 200 ? 6.620 -6.896 0.845 1.00 91.06 200 GLN A N 1
ATOM 1569 C CA . GLN A 1 200 ? 7.500 -8.037 0.539 1.00 91.06 200 GLN A CA 1
ATOM 1570 C C . GLN A 1 200 ? 8.973 -7.817 0.890 1.00 91.06 200 GLN A C 1
ATOM 1572 O O . GLN A 1 200 ? 9.621 -8.718 1.432 1.00 91.06 200 GLN A O 1
ATOM 1577 N N . CYS A 1 201 ? 9.524 -6.661 0.523 1.00 88.06 201 CYS A N 1
ATOM 1578 C CA . CYS A 1 201 ? 10.916 -6.348 0.801 1.00 88.06 201 CYS A CA 1
ATOM 1579 C C . CYS A 1 201 ? 11.196 -4.847 0.761 1.00 88.06 201 CYS A C 1
ATOM 1581 O O . CYS A 1 201 ? 10.462 -4.042 0.179 1.00 88.06 201 CYS A O 1
ATOM 1583 N N . ARG A 1 202 ? 12.332 -4.487 1.349 1.00 88.62 202 ARG A N 1
ATOM 1584 C CA . ARG A 1 202 ? 12.939 -3.159 1.240 1.00 88.62 202 ARG A CA 1
ATOM 1585 C C . ARG A 1 202 ? 13.449 -2.947 -0.185 1.00 88.62 202 ARG A C 1
ATOM 1587 O O . ARG A 1 202 ? 13.960 -3.879 -0.807 1.00 88.62 202 ARG A O 1
ATOM 1594 N N . MET A 1 203 ? 13.301 -1.736 -0.715 1.00 88.56 203 MET A N 1
ATOM 1595 C CA . MET A 1 203 ? 13.740 -1.439 -2.079 1.00 88.56 203 MET A CA 1
ATOM 1596 C C . MET A 1 203 ? 15.266 -1.438 -2.191 1.00 88.56 203 MET A C 1
ATOM 1598 O O . MET A 1 203 ? 15.978 -0.962 -1.308 1.00 88.56 203 MET A O 1
ATOM 1602 N N . LEU A 1 204 ? 15.785 -1.920 -3.322 1.00 85.88 204 LEU A N 1
ATOM 1603 C CA . LEU A 1 204 ? 17.226 -1.980 -3.572 1.00 85.88 204 LEU A CA 1
ATOM 1604 C C . LEU A 1 204 ? 17.887 -0.597 -3.420 1.00 85.88 204 LEU A C 1
ATOM 1606 O O . LEU A 1 204 ? 17.354 0.414 -3.882 1.00 85.88 204 LEU A O 1
ATOM 1610 N N . GLY A 1 205 ? 19.063 -0.548 -2.792 1.00 81.12 205 GLY A N 1
ATOM 1611 C CA . GLY A 1 205 ? 19.820 0.694 -2.586 1.00 81.12 205 GLY A CA 1
ATOM 1612 C C . GLY A 1 205 ? 19.282 1.595 -1.470 1.00 81.12 205 GLY A C 1
ATOM 1613 O O . GLY A 1 205 ? 19.794 2.699 -1.293 1.00 81.12 205 GLY A O 1
ATOM 1614 N N . LEU A 1 206 ? 18.275 1.132 -0.725 1.00 80.56 206 LEU A N 1
ATOM 1615 C CA . LEU A 1 206 ? 17.711 1.807 0.434 1.00 80.56 206 LEU A CA 1
ATOM 1616 C C . LEU A 1 206 ? 17.965 0.959 1.685 1.00 80.56 206 LEU A C 1
ATOM 1618 O O . LEU A 1 206 ? 17.354 -0.092 1.873 1.00 80.56 206 LEU A O 1
ATOM 1622 N N . ALA A 1 207 ? 18.878 1.408 2.545 1.00 77.25 207 ALA A N 1
ATOM 1623 C CA . ALA A 1 207 ? 19.167 0.737 3.810 1.00 77.25 207 ALA A CA 1
ATOM 1624 C C . ALA A 1 207 ? 18.095 1.088 4.852 1.00 77.25 207 ALA A C 1
ATOM 1626 O O . ALA A 1 207 ? 18.343 1.908 5.727 1.00 77.25 207 ALA A O 1
ATOM 1627 N N . VAL A 1 208 ? 16.892 0.526 4.685 1.00 70.31 208 VAL A N 1
ATOM 1628 C CA . VAL A 1 208 ? 15.751 0.703 5.598 1.00 70.31 208 VAL A CA 1
ATOM 1629 C C . VAL A 1 208 ? 15.964 -0.149 6.854 1.00 70.31 208 VAL A C 1
ATOM 1631 O O . VAL A 1 208 ? 16.061 -1.375 6.748 1.00 70.31 208 VAL A O 1
ATOM 1634 N N . GLU A 1 209 ? 16.016 0.475 8.024 1.00 67.06 209 GLU A N 1
ATOM 1635 C CA . GLU A 1 209 ? 16.299 -0.153 9.323 1.00 67.06 209 GLU A CA 1
ATOM 1636 C C . GLU A 1 209 ? 15.288 0.246 10.398 1.00 67.06 209 GLU A C 1
ATOM 1638 O O . GLU A 1 209 ? 14.569 1.213 10.203 1.00 67.06 209 GLU A O 1
ATOM 1643 N N . SER A 1 210 ? 15.228 -0.495 11.512 1.00 59.34 210 SER A N 1
ATOM 1644 C CA . SER A 1 210 ? 14.312 -0.252 12.635 1.00 59.34 210 SER A CA 1
ATOM 1645 C C . SER A 1 210 ? 15.093 0.047 13.931 1.00 59.34 210 SER A C 1
ATOM 1647 O O . SER A 1 210 ? 15.875 -0.796 14.358 1.00 59.34 210 SER A O 1
ATOM 1649 N N . LEU A 1 211 ? 14.895 1.203 14.579 1.00 55.28 211 LEU A N 1
ATOM 1650 C CA . LEU A 1 211 ? 15.595 1.661 15.794 1.00 55.28 211 LEU A CA 1
ATOM 1651 C C . LEU A 1 211 ? 14.714 1.700 17.038 1.00 55.28 211 LEU A C 1
ATOM 1653 O O . LEU A 1 211 ? 13.567 2.122 16.970 1.00 55.28 211 LEU A O 1
ATOM 1657 N N . ASN A 1 212 ? 15.262 1.382 18.206 1.00 51.56 212 ASN A N 1
ATOM 1658 C CA . ASN A 1 212 ? 14.571 1.610 19.478 1.00 51.56 212 ASN A CA 1
ATOM 1659 C C . ASN A 1 212 ? 14.573 3.099 19.902 1.00 51.56 212 ASN A C 1
ATOM 1661 O O . ASN A 1 212 ? 15.141 3.971 19.242 1.00 51.56 212 ASN A O 1
ATOM 1665 N N . GLU A 1 213 ? 13.924 3.402 21.027 1.00 48.88 213 GLU A N 1
ATOM 1666 C CA . GLU A 1 213 ? 13.776 4.766 21.564 1.00 48.88 213 GLU A CA 1
ATOM 1667 C C . GLU A 1 213 ? 15.105 5.430 21.932 1.00 48.88 213 GLU A C 1
ATOM 1669 O O . GLU A 1 213 ? 15.210 6.652 21.901 1.00 48.88 213 GLU A O 1
ATOM 1674 N N . GLN A 1 214 ? 16.124 4.627 22.231 1.00 44.94 214 GLN A N 1
ATOM 1675 C CA . GLN A 1 214 ? 17.468 5.077 22.580 1.00 44.94 214 GLN A CA 1
ATOM 1676 C C . GLN A 1 214 ? 18.329 5.372 21.341 1.00 44.94 214 GLN A C 1
ATOM 1678 O O . GLN A 1 214 ? 19.496 5.726 21.481 1.00 44.94 214 GLN A O 1
ATOM 1683 N N . GLY A 1 215 ? 17.778 5.224 20.128 1.00 46.75 215 GLY A N 1
ATOM 1684 C CA . GLY A 1 215 ? 18.493 5.515 18.885 1.00 46.75 215 GLY A CA 1
ATOM 1685 C C . GLY A 1 215 ? 19.599 4.513 18.557 1.00 46.75 215 GLY A C 1
ATOM 1686 O O . GLY A 1 215 ? 20.497 4.833 17.780 1.00 46.75 215 GLY A O 1
ATOM 1687 N N . VAL A 1 216 ? 19.560 3.305 19.130 1.00 49.81 216 VAL A N 1
ATOM 1688 C CA . VAL A 1 216 ? 20.595 2.293 18.900 1.00 49.81 216 VAL A CA 1
ATOM 1689 C C . VAL A 1 216 ? 20.286 1.511 17.622 1.00 49.81 216 VAL A C 1
ATOM 1691 O O . VAL A 1 216 ? 19.367 0.693 17.581 1.00 49.81 216 VAL A O 1
ATOM 1694 N N . ILE A 1 217 ? 21.093 1.766 16.592 1.00 48.00 217 ILE A N 1
ATOM 1695 C CA . ILE A 1 217 ? 21.294 0.911 15.412 1.00 48.00 217 ILE A CA 1
ATOM 1696 C C . ILE A 1 217 ? 22.484 -0.017 15.709 1.00 48.00 217 ILE A C 1
ATOM 1698 O O . ILE A 1 217 ? 23.485 0.444 16.256 1.00 48.00 217 ILE A O 1
ATOM 1702 N N . ASN A 1 218 ? 22.436 -1.297 15.325 1.00 36.62 218 ASN A N 1
ATOM 1703 C CA . ASN A 1 218 ? 23.652 -2.128 15.292 1.00 36.62 218 ASN A CA 1
ATOM 1704 C C . ASN A 1 218 ? 24.563 -1.679 14.108 1.00 36.62 218 ASN A C 1
ATOM 1706 O O . ASN A 1 218 ? 24.075 -1.625 12.985 1.00 36.62 218 ASN A O 1
ATOM 1710 N N . PRO A 1 219 ? 25.857 -1.344 14.323 1.00 30.73 219 PRO A N 1
ATOM 1711 C CA . PRO A 1 219 ? 26.684 -0.449 13.468 1.00 30.73 219 PRO A CA 1
ATOM 1712 C C . PRO A 1 219 ? 27.174 -1.091 12.137 1.00 30.73 219 PRO A C 1
ATOM 1714 O O . PRO A 1 219 ? 27.153 -2.324 12.070 1.00 30.73 219 PRO A O 1
ATOM 1717 N N . PRO A 1 220 ? 27.664 -0.336 11.096 1.00 29.59 220 PRO A N 1
ATOM 1718 C CA . PRO A 1 220 ? 28.658 0.766 11.205 1.00 29.59 220 PRO A CA 1
ATOM 1719 C C . PRO A 1 220 ? 28.572 2.026 10.280 1.00 29.59 220 PRO A C 1
ATOM 1721 O O . PRO A 1 220 ? 28.421 1.924 9.067 1.00 29.59 220 PRO A O 1
ATOM 1724 N N . GLY A 1 221 ? 28.812 3.210 10.889 1.00 28.86 221 GLY A N 1
ATOM 1725 C CA . GLY A 1 221 ? 29.885 4.217 10.631 1.00 28.86 221 GLY A CA 1
ATOM 1726 C C . GLY A 1 221 ? 29.962 5.115 9.365 1.00 28.86 221 GLY A C 1
ATOM 1727 O O . GLY A 1 221 ? 30.123 4.592 8.266 1.00 28.86 221 GLY A O 1
ATOM 1728 N N . LEU A 1 222 ? 30.016 6.462 9.552 1.00 28.02 222 LEU A N 1
ATOM 1729 C CA . LEU A 1 222 ? 31.053 7.464 9.118 1.00 28.02 222 LEU A CA 1
ATOM 1730 C C . LEU A 1 222 ? 30.558 8.958 9.221 1.00 28.02 222 LEU A C 1
ATOM 1732 O O . LEU A 1 222 ? 29.355 9.160 9.371 1.00 28.02 222 LEU A O 1
ATOM 1736 N N . PRO A 1 223 ? 31.449 9.995 9.200 1.00 35.78 223 PRO A N 1
ATOM 1737 C CA . PRO A 1 223 ? 31.353 11.241 9.989 1.00 35.78 223 PRO A CA 1
ATOM 1738 C C . PRO A 1 223 ? 30.955 12.543 9.241 1.00 35.78 223 PRO A C 1
ATOM 1740 O O . PRO A 1 223 ? 30.592 12.554 8.067 1.00 35.78 223 PRO A O 1
ATOM 1743 N N . GLU A 1 224 ? 31.011 13.659 9.983 1.00 40.62 224 GLU A N 1
ATOM 1744 C CA . GLU A 1 224 ? 30.027 14.755 10.047 1.00 40.62 224 GLU A CA 1
ATOM 1745 C C . GLU A 1 224 ? 30.273 15.993 9.155 1.00 40.62 224 GLU A C 1
ATOM 1747 O O . GLU A 1 224 ? 29.524 16.971 9.208 1.00 40.62 224 GLU A O 1
ATOM 1752 N N . GLU A 1 225 ? 31.250 15.967 8.256 1.00 39.50 225 GLU A N 1
ATOM 1753 C CA . GLU A 1 225 ? 31.684 17.201 7.575 1.00 39.50 225 GLU A CA 1
ATOM 1754 C C . GLU A 1 225 ? 30.940 17.502 6.253 1.00 39.50 225 GLU A C 1
ATOM 1756 O O . GLU A 1 225 ? 31.019 18.603 5.715 1.00 39.50 225 GLU A O 1
ATOM 1761 N N . ALA A 1 226 ? 30.129 16.571 5.736 1.00 41.25 226 ALA A N 1
ATOM 1762 C CA . ALA A 1 226 ? 29.592 16.651 4.368 1.00 41.25 226 ALA A CA 1
ATOM 1763 C C . ALA A 1 226 ? 28.192 17.287 4.202 1.00 41.25 226 ALA A C 1
ATOM 1765 O O . ALA A 1 226 ? 27.633 17.247 3.106 1.00 41.25 226 ALA A O 1
ATOM 1766 N N . VAL A 1 227 ? 27.570 17.839 5.249 1.00 41.72 227 VAL A N 1
ATOM 1767 C CA . VAL A 1 227 ? 26.114 18.118 5.208 1.00 41.72 227 VAL A CA 1
ATOM 1768 C C . VAL A 1 227 ? 25.759 19.586 5.510 1.00 41.72 227 VAL A C 1
ATOM 1770 O O . VAL A 1 227 ? 24.591 19.947 5.543 1.00 41.72 227 VAL A O 1
ATOM 1773 N N . ILE A 1 228 ? 26.723 20.491 5.685 1.00 39.94 228 ILE A N 1
ATOM 1774 C CA . ILE A 1 228 ? 26.456 21.791 6.332 1.00 39.94 228 ILE A CA 1
ATOM 1775 C C . ILE A 1 228 ? 25.576 22.785 5.530 1.00 39.94 228 ILE A C 1
ATOM 1777 O O . ILE A 1 228 ? 24.868 23.564 6.156 1.00 39.94 228 ILE A O 1
ATOM 1781 N N . ALA A 1 229 ? 25.464 22.737 4.197 1.00 39.00 229 ALA A N 1
ATOM 1782 C CA . ALA A 1 229 ? 24.840 23.856 3.458 1.00 39.00 229 ALA A CA 1
ATOM 1783 C C . ALA A 1 229 ? 23.385 23.674 2.952 1.00 39.00 229 ALA A C 1
ATOM 1785 O O . ALA A 1 229 ? 22.817 24.621 2.417 1.00 39.00 229 ALA A O 1
ATOM 1786 N N . ALA A 1 230 ? 22.738 22.513 3.128 1.00 41.62 230 ALA A N 1
ATOM 1787 C CA . ALA A 1 230 ? 21.351 22.274 2.663 1.00 41.62 230 ALA A CA 1
ATOM 1788 C C . ALA A 1 230 ? 20.335 22.073 3.813 1.00 41.62 230 ALA A C 1
ATOM 1790 O O . ALA A 1 230 ? 19.243 21.539 3.612 1.00 41.62 230 ALA A O 1
ATOM 1791 N N . ARG A 1 231 ? 20.731 22.427 5.044 1.00 42.53 231 ARG A N 1
ATOM 1792 C CA . ARG A 1 231 ? 20.275 21.749 6.262 1.00 42.53 231 ARG A CA 1
ATOM 1793 C C . ARG A 1 231 ? 19.009 22.300 6.918 1.00 42.53 231 ARG A C 1
ATOM 1795 O O . ARG A 1 231 ? 18.196 21.485 7.288 1.00 42.53 231 ARG A O 1
ATOM 1802 N N . GLU A 1 232 ? 18.753 23.588 7.099 1.00 43.66 232 GLU A N 1
ATOM 1803 C CA . GLU A 1 232 ? 17.979 23.934 8.314 1.00 43.66 232 GLU A CA 1
ATOM 1804 C C . GLU A 1 232 ? 16.510 23.439 8.400 1.00 43.66 232 GLU A C 1
ATOM 1806 O O . GLU A 1 232 ? 16.196 22.689 9.320 1.00 43.66 232 GLU A O 1
ATOM 1811 N N . LYS A 1 233 ? 15.616 23.705 7.432 1.00 43.97 233 LYS A N 1
ATOM 1812 C CA . LYS A 1 233 ? 14.221 23.182 7.487 1.00 43.97 233 LYS A CA 1
ATOM 1813 C C . LYS A 1 233 ? 14.091 21.689 7.115 1.00 43.97 233 LYS A C 1
ATOM 1815 O O . LYS A 1 233 ? 13.229 20.991 7.641 1.00 43.97 233 LYS A O 1
ATOM 1820 N N . TYR A 1 234 ? 14.945 21.182 6.223 1.00 43.97 234 TYR A N 1
ATOM 1821 C CA . TYR A 1 234 ? 14.954 19.775 5.783 1.00 43.97 234 TYR A CA 1
ATOM 1822 C C . TYR A 1 234 ? 15.590 18.843 6.830 1.00 43.97 234 TYR A C 1
ATOM 1824 O O . TYR A 1 234 ? 15.083 17.756 7.096 1.00 43.97 234 TYR A O 1
ATOM 1832 N N . ARG A 1 235 ? 16.652 19.300 7.500 1.00 49.94 235 ARG A N 1
ATOM 1833 C CA . ARG A 1 235 ? 17.262 18.638 8.657 1.00 49.94 235 ARG A CA 1
ATOM 1834 C C . ARG A 1 235 ? 16.311 18.664 9.836 1.00 49.94 235 ARG A C 1
ATOM 1836 O O . ARG A 1 235 ? 16.147 17.629 10.452 1.00 49.94 235 ARG A O 1
ATOM 1843 N N . GLN A 1 236 ? 15.636 19.783 10.107 1.00 52.97 236 GLN A N 1
ATOM 1844 C CA . GLN A 1 236 ? 14.614 19.820 11.157 1.00 52.97 236 GLN A CA 1
ATOM 1845 C C . GLN A 1 236 ? 13.477 18.808 10.915 1.00 52.97 236 GLN A C 1
ATOM 1847 O O . GLN A 1 236 ? 12.982 18.209 11.861 1.00 52.97 236 GLN A O 1
ATOM 1852 N N . ALA A 1 237 ? 13.084 18.581 9.657 1.00 45.00 237 ALA A N 1
ATOM 1853 C CA . ALA A 1 237 ? 12.005 17.650 9.327 1.00 45.00 237 ALA A CA 1
ATOM 1854 C C . ALA A 1 237 ? 12.420 16.165 9.338 1.00 45.00 237 ALA A C 1
ATOM 1856 O O . ALA A 1 237 ? 11.632 15.338 9.784 1.00 45.00 237 ALA A O 1
ATOM 1857 N N . TYR A 1 238 ? 13.625 15.827 8.860 1.00 52.53 238 TYR A N 1
ATOM 1858 C CA . TYR A 1 238 ? 14.022 14.425 8.631 1.00 52.53 238 TYR A CA 1
ATOM 1859 C C . TYR A 1 238 ? 15.341 14.012 9.291 1.00 52.53 238 TYR A C 1
ATOM 1861 O O . TYR A 1 238 ? 15.689 12.849 9.237 1.00 52.53 238 TYR A O 1
ATOM 1869 N N . PHE A 1 239 ? 16.108 14.914 9.898 1.00 57.66 239 PHE A N 1
ATOM 1870 C CA . PHE A 1 239 ? 17.429 14.614 10.486 1.00 57.66 239 PHE A CA 1
ATOM 1871 C C . PHE A 1 239 ? 17.630 15.304 11.851 1.00 57.66 239 PHE A C 1
ATOM 1873 O O . PHE A 1 239 ? 18.763 15.537 12.280 1.00 57.66 239 PHE A O 1
ATOM 1880 N N . ALA A 1 240 ? 16.540 15.736 12.493 1.00 59.09 240 ALA A N 1
ATOM 1881 C CA . ALA A 1 240 ? 16.573 16.429 13.780 1.00 59.09 240 ALA A CA 1
ATOM 1882 C C . ALA A 1 240 ? 16.674 15.440 14.932 1.00 59.09 240 ALA A C 1
ATOM 1884 O O . ALA A 1 240 ? 17.413 15.682 15.878 1.00 59.09 240 ALA A O 1
ATOM 1885 N N . GLU A 1 241 ? 15.945 14.331 14.799 1.00 52.84 241 GLU A N 1
ATOM 1886 C CA . GLU A 1 241 ? 15.824 13.299 15.824 1.00 52.84 241 GLU A CA 1
ATOM 1887 C C . GLU A 1 241 ? 17.115 12.473 15.955 1.00 52.84 241 GLU A C 1
ATOM 1889 O O . GLU A 1 241 ? 17.498 12.091 17.055 1.00 52.84 241 GLU A O 1
ATOM 1894 N N . TYR A 1 242 ? 17.823 12.238 14.840 1.00 53.78 242 TYR A N 1
ATOM 1895 C CA . TYR A 1 242 ? 19.041 11.423 14.795 1.00 53.78 242 TYR A CA 1
ATOM 1896 C C . TYR A 1 242 ? 20.093 12.042 13.859 1.00 53.78 242 TYR A C 1
ATOM 1898 O O . TYR A 1 242 ? 19.809 12.328 12.692 1.00 53.78 242 TYR A O 1
ATOM 1906 N N . SER A 1 243 ? 21.325 12.253 14.349 1.00 53.22 243 SER A N 1
ATOM 1907 C CA . SER A 1 243 ? 22.403 12.832 13.528 1.00 53.22 243 SER A CA 1
ATOM 1908 C C . SER A 1 243 ? 22.827 11.875 12.407 1.00 53.22 243 SER A C 1
ATOM 1910 O O . SER A 1 243 ? 22.990 10.677 12.624 1.00 53.22 243 SER A O 1
ATOM 1912 N N . GLY A 1 244 ? 22.999 12.409 11.192 1.00 56.59 244 GLY A N 1
ATOM 1913 C CA . GLY A 1 244 ? 23.447 11.654 10.012 1.00 56.59 244 GLY A CA 1
ATOM 1914 C C . GLY A 1 244 ? 22.397 10.733 9.380 1.00 56.59 244 GLY A C 1
ATOM 1915 O O . GLY A 1 244 ? 22.700 10.046 8.407 1.00 56.59 244 GLY A O 1
ATOM 1916 N N . VAL A 1 245 ? 21.166 10.734 9.893 1.00 59.66 245 VAL A N 1
ATOM 1917 C CA . VAL A 1 245 ? 20.172 9.707 9.595 1.00 59.66 245 VAL A CA 1
ATOM 1918 C C . VAL A 1 245 ? 18.825 10.302 9.177 1.00 59.66 245 VAL A C 1
ATOM 1920 O O . VAL A 1 245 ? 18.284 11.159 9.869 1.00 59.66 245 VAL A O 1
ATOM 1923 N N . TRP A 1 246 ? 18.269 9.815 8.058 1.00 66.50 246 TRP A N 1
ATOM 1924 C CA . TRP A 1 246 ? 16.918 10.179 7.626 1.00 66.50 246 TRP A CA 1
ATOM 1925 C C . TRP A 1 246 ? 15.869 9.446 8.474 1.00 66.50 246 TRP A C 1
ATOM 1927 O O . TRP A 1 246 ? 15.746 8.221 8.402 1.00 66.50 246 TRP A O 1
ATOM 1937 N N . TYR A 1 247 ? 15.062 10.212 9.197 1.00 66.62 247 TYR A N 1
ATOM 1938 C CA . TYR A 1 247 ? 13.881 9.811 9.945 1.00 66.62 247 TYR A CA 1
ATOM 1939 C C . TYR A 1 247 ? 12.613 10.084 9.129 1.00 66.62 247 TYR A C 1
ATOM 1941 O O . TYR A 1 247 ? 12.301 11.230 8.813 1.00 66.62 247 TYR A O 1
ATOM 1949 N N . HIS A 1 248 ? 11.877 9.028 8.772 1.00 68.69 248 HIS A N 1
ATOM 1950 C CA . HIS A 1 248 ? 10.680 9.154 7.929 1.00 68.69 248 HIS A CA 1
ATOM 1951 C C . HIS A 1 248 ? 9.382 9.416 8.719 1.00 68.69 248 HIS A C 1
ATOM 1953 O O . HIS A 1 248 ? 8.428 9.982 8.178 1.00 68.69 248 HIS A O 1
ATOM 1959 N N . GLY A 1 249 ? 9.355 9.055 10.007 1.00 62.28 249 GLY A N 1
ATOM 1960 C CA . GLY A 1 249 ? 8.184 9.235 10.871 1.00 62.28 249 GLY A CA 1
ATOM 1961 C C . GLY A 1 249 ? 7.109 8.155 10.730 1.00 62.28 249 GLY A C 1
ATOM 1962 O O . GLY A 1 249 ? 5.936 8.460 10.935 1.00 62.28 249 GLY A O 1
ATOM 1963 N N . ASP A 1 250 ? 7.504 6.921 10.405 1.00 67.81 250 ASP A N 1
ATOM 1964 C CA . ASP A 1 250 ? 6.638 5.736 10.383 1.00 67.81 250 ASP A CA 1
ATOM 1965 C C . ASP A 1 250 ? 7.120 4.675 11.397 1.00 67.81 250 ASP A C 1
ATOM 1967 O O . ASP A 1 250 ? 8.327 4.454 11.565 1.00 67.81 250 ASP A O 1
ATOM 1971 N N . HIS A 1 251 ? 6.178 3.980 12.046 1.00 64.56 251 HIS A N 1
ATOM 1972 C CA . HIS A 1 251 ? 6.439 2.786 12.859 1.00 64.56 251 HIS A CA 1
ATOM 1973 C C . HIS A 1 251 ? 6.284 1.534 12.027 1.00 64.56 251 HIS A C 1
ATOM 1975 O O . HIS A 1 251 ? 5.268 1.344 11.358 1.00 64.56 251 HIS A O 1
ATOM 1981 N N . ILE A 1 252 ? 7.268 0.646 12.133 1.00 67.06 252 ILE A N 1
ATOM 1982 C CA . ILE A 1 252 ? 7.241 -0.630 11.434 1.00 67.06 252 ILE A CA 1
ATOM 1983 C C . ILE A 1 252 ? 7.759 -1.756 12.298 1.00 67.06 252 ILE A C 1
ATOM 1985 O O . ILE A 1 252 ? 8.473 -1.548 13.274 1.00 67.06 252 ILE A O 1
ATOM 1989 N N . VAL A 1 253 ? 7.504 -2.963 11.817 1.00 69.88 253 VAL A N 1
ATOM 1990 C CA . VAL A 1 253 ? 8.289 -4.140 12.153 1.00 69.88 253 VAL A CA 1
ATOM 1991 C C . VAL A 1 253 ? 8.996 -4.610 10.891 1.00 69.88 253 VAL A C 1
ATOM 1993 O O . VAL A 1 253 ? 8.351 -4.862 9.873 1.00 69.88 253 VAL A O 1
ATOM 1996 N N . ILE A 1 254 ? 10.321 -4.750 10.956 1.00 73.62 254 ILE A N 1
ATOM 1997 C CA . ILE A 1 254 ? 11.061 -5.529 9.960 1.00 73.62 254 ILE A CA 1
ATOM 1998 C C . ILE A 1 254 ? 10.942 -6.988 10.372 1.00 73.62 254 ILE A C 1
ATOM 2000 O O . ILE A 1 254 ? 11.370 -7.374 11.461 1.00 73.62 254 ILE A O 1
ATOM 2004 N N . THR A 1 255 ? 10.331 -7.802 9.521 1.00 70.19 255 THR A N 1
ATOM 2005 C CA . THR A 1 255 ? 10.154 -9.219 9.827 1.00 70.19 255 THR A CA 1
ATOM 2006 C C . THR A 1 255 ? 11.462 -9.973 9.636 1.00 70.19 255 THR A C 1
ATOM 2008 O O . THR A 1 255 ? 12.354 -9.546 8.902 1.00 70.19 255 THR A O 1
ATOM 2011 N N . SER A 1 256 ? 11.576 -11.151 10.244 1.00 70.56 256 SER A N 1
ATOM 2012 C CA . SER A 1 256 ? 12.696 -12.044 9.953 1.00 70.56 256 SER A CA 1
ATOM 2013 C C . SER A 1 256 ? 12.749 -12.386 8.460 1.00 70.56 256 SER A C 1
ATOM 2015 O O . SER A 1 256 ? 11.715 -12.484 7.790 1.00 70.56 256 SER A O 1
ATOM 2017 N N . SER A 1 257 ? 13.965 -12.581 7.946 1.00 73.50 257 SER A N 1
ATOM 2018 C CA . SER A 1 257 ? 14.178 -12.994 6.559 1.00 73.50 257 SER A CA 1
ATOM 2019 C C . SER A 1 257 ? 13.476 -14.316 6.277 1.00 73.50 257 SER A C 1
ATOM 2021 O O . SER A 1 257 ? 13.655 -15.299 6.998 1.00 73.50 257 SER A O 1
ATOM 2023 N N . ARG A 1 258 ? 12.683 -14.340 5.207 1.00 75.56 258 ARG A N 1
ATOM 2024 C CA . ARG A 1 258 ? 12.026 -15.541 4.693 1.00 75.56 258 ARG A CA 1
ATOM 2025 C C . ARG A 1 258 ? 12.261 -15.620 3.196 1.00 75.56 258 ARG A C 1
ATOM 2027 O O . ARG A 1 258 ? 12.136 -14.629 2.485 1.00 75.56 258 ARG A O 1
ATOM 2034 N N . SER A 1 259 ? 12.615 -16.806 2.708 1.00 73.69 259 SER A N 1
ATOM 2035 C CA . SER A 1 259 ? 12.931 -17.013 1.285 1.00 73.69 259 SER A CA 1
ATOM 2036 C C . SER A 1 259 ? 14.041 -16.087 0.759 1.00 73.69 259 SER A C 1
ATOM 2038 O O . SER A 1 259 ? 14.005 -15.678 -0.394 1.00 73.69 259 SER A O 1
ATOM 2040 N N . GLY A 1 260 ? 15.011 -15.730 1.610 1.00 67.00 260 GLY A N 1
ATOM 2041 C CA . GLY A 1 260 ? 16.153 -14.896 1.222 1.00 67.00 260 GLY A CA 1
ATOM 2042 C C . GLY A 1 260 ? 15.840 -13.412 0.996 1.00 67.00 260 GLY A C 1
ATOM 2043 O O . GLY A 1 260 ? 16.703 -12.699 0.497 1.00 67.00 260 GLY A O 1
ATOM 2044 N N . ASN A 1 261 ? 14.653 -12.918 1.372 1.00 70.69 261 ASN A N 1
ATOM 2045 C CA . ASN A 1 261 ? 14.251 -11.523 1.134 1.00 70.69 261 ASN A CA 1
ATOM 2046 C C . ASN A 1 261 ? 14.902 -10.486 2.068 1.00 70.69 261 ASN A C 1
ATOM 2048 O O . ASN A 1 261 ? 14.655 -9.291 1.916 1.00 70.69 261 ASN A O 1
ATOM 2052 N N . GLY A 1 262 ? 15.681 -10.919 3.065 1.00 68.62 262 GLY A N 1
ATOM 2053 C CA . GLY A 1 262 ? 16.280 -10.015 4.048 1.00 68.62 262 GLY A CA 1
ATOM 2054 C C . GLY A 1 262 ? 15.263 -9.362 4.992 1.00 68.62 262 GLY A C 1
ATOM 2055 O O . GLY A 1 262 ? 15.606 -8.367 5.627 1.00 68.62 262 GLY A O 1
ATOM 2056 N N . GLY A 1 263 ? 14.046 -9.910 5.080 1.00 72.88 263 GLY A N 1
ATOM 2057 C CA . GLY A 1 263 ? 12.945 -9.411 5.904 1.00 72.88 263 GLY A CA 1
ATOM 2058 C C . GLY A 1 263 ? 11.993 -8.502 5.128 1.00 72.88 263 GLY A C 1
ATOM 2059 O O . GLY A 1 263 ? 12.434 -7.611 4.397 1.00 72.88 263 GLY A O 1
ATOM 2060 N N . GLY A 1 264 ? 10.689 -8.737 5.282 1.00 79.94 264 GLY A N 1
ATOM 2061 C CA . GLY A 1 264 ? 9.655 -7.822 4.811 1.00 79.94 264 GLY A CA 1
ATOM 2062 C C . GLY A 1 264 ? 9.367 -6.733 5.842 1.00 79.94 264 GLY A C 1
ATOM 2063 O O . GLY A 1 264 ? 10.098 -6.567 6.823 1.00 79.94 264 GLY A O 1
ATOM 2064 N N . LEU A 1 265 ? 8.310 -5.963 5.603 1.00 80.12 265 LEU A N 1
ATOM 2065 C CA . LEU A 1 265 ? 7.948 -4.809 6.420 1.00 80.12 265 LEU A CA 1
ATOM 2066 C C . LEU A 1 265 ? 6.456 -4.831 6.758 1.00 80.12 265 LEU A C 1
ATOM 2068 O O . LEU A 1 265 ? 5.612 -4.918 5.868 1.00 80.12 265 LEU A O 1
ATOM 2072 N N . ILE A 1 266 ? 6.131 -4.705 8.042 1.00 75.44 266 ILE A N 1
ATOM 2073 C CA . ILE A 1 266 ? 4.765 -4.496 8.533 1.00 75.44 266 ILE A CA 1
ATOM 2074 C C . ILE A 1 266 ? 4.661 -3.045 8.984 1.00 75.44 266 ILE A C 1
ATOM 2076 O O . ILE A 1 266 ? 5.463 -2.598 9.800 1.00 75.44 266 ILE A O 1
ATOM 2080 N N . MET A 1 267 ? 3.689 -2.311 8.447 1.00 73.00 267 MET A N 1
ATOM 2081 C CA . MET A 1 267 ? 3.458 -0.909 8.788 1.00 73.00 267 MET A CA 1
ATOM 2082 C C . MET A 1 267 ? 2.498 -0.807 9.974 1.00 73.00 267 MET A C 1
ATOM 2084 O O . MET A 1 267 ? 1.364 -1.265 9.877 1.00 73.00 267 MET A O 1
ATOM 2088 N N . LEU A 1 268 ? 2.942 -0.182 11.066 1.00 62.16 268 LEU A N 1
ATOM 2089 C CA . LEU A 1 268 ? 2.155 0.009 12.290 1.00 62.16 268 LEU A CA 1
ATOM 2090 C C . LEU A 1 268 ? 1.487 1.395 12.363 1.00 62.16 268 LEU A C 1
ATOM 2092 O O . LEU A 1 268 ? 0.625 1.631 13.213 1.00 62.16 268 LEU A O 1
ATOM 2096 N N . GLY A 1 269 ? 1.843 2.309 11.462 1.00 62.94 269 GLY A N 1
ATOM 2097 C CA . GLY A 1 269 ? 1.259 3.646 11.361 1.00 62.94 269 GLY A CA 1
ATOM 2098 C C . GLY A 1 269 ? 2.302 4.750 11.490 1.00 62.94 269 GLY A C 1
ATOM 2099 O O . GLY A 1 269 ? 3.503 4.508 11.400 1.00 62.94 269 GLY A O 1
ATOM 2100 N N . ARG A 1 270 ? 1.835 5.983 11.686 1.00 61.00 270 ARG A N 1
ATOM 2101 C CA . ARG A 1 270 ? 2.689 7.169 11.797 1.00 61.00 270 ARG A CA 1
ATOM 2102 C C . ARG A 1 270 ? 3.305 7.292 13.193 1.00 61.00 270 ARG A C 1
ATOM 2104 O O . ARG A 1 270 ? 2.626 7.055 14.188 1.00 61.00 270 ARG A O 1
ATOM 2111 N N . SER A 1 271 ? 4.563 7.722 13.281 1.00 54.84 271 SER A N 1
ATOM 2112 C CA . SER A 1 271 ? 5.277 7.918 14.554 1.00 54.84 271 SER A CA 1
ATOM 2113 C C . SER A 1 271 ? 4.753 9.042 15.421 1.00 54.84 271 SER A C 1
ATOM 2115 O O . SER A 1 271 ? 4.887 8.978 16.637 1.00 54.84 271 SER A O 1
ATOM 2117 N N . ASP A 1 272 ? 4.115 10.039 14.821 1.00 55.47 272 ASP A N 1
ATOM 2118 C CA . ASP A 1 272 ? 3.394 11.078 15.549 1.00 55.47 272 ASP A CA 1
ATOM 2119 C C . ASP A 1 272 ? 1.972 10.657 15.962 1.00 55.47 272 ASP A C 1
ATOM 2121 O O . ASP A 1 272 ? 1.300 11.422 16.646 1.00 55.47 272 ASP A O 1
ATOM 2125 N N . GLY A 1 273 ? 1.528 9.450 15.584 1.00 53.38 273 GLY A N 1
ATOM 2126 C CA . GLY A 1 273 ? 0.231 8.862 15.939 1.00 53.38 273 GLY A CA 1
ATOM 2127 C C . GLY A 1 273 ? 0.326 7.570 16.761 1.00 53.38 273 GLY A C 1
ATOM 2128 O O . GLY A 1 273 ? -0.630 6.792 16.771 1.00 53.38 273 GLY A O 1
ATOM 2129 N N . VAL A 1 274 ? 1.473 7.309 17.399 1.00 61.31 274 VAL A N 1
ATOM 2130 C CA . VAL A 1 274 ? 1.646 6.192 18.344 1.00 61.31 274 VAL A CA 1
ATOM 2131 C C . VAL A 1 274 ? 0.845 6.459 19.604 1.00 61.31 274 VAL A C 1
ATOM 2133 O O . VAL A 1 274 ? 0.918 7.550 20.162 1.00 61.31 274 VAL A O 1
ATOM 2136 N N . LEU A 1 275 ? 0.132 5.434 20.059 1.00 72.12 275 LEU A N 1
ATOM 2137 C CA . LEU A 1 275 ? -0.601 5.452 21.314 1.00 72.12 275 LEU A CA 1
ATOM 2138 C C . LEU A 1 275 ? 0.296 4.886 22.414 1.00 72.12 275 LEU A C 1
ATOM 2140 O O . LEU A 1 275 ? 0.934 3.856 22.199 1.00 72.12 275 LEU A O 1
ATOM 2144 N N . ASN A 1 276 ? 0.360 5.540 23.571 1.00 72.31 276 ASN A N 1
ATOM 2145 C CA . ASN A 1 276 ? 1.214 5.159 24.698 1.00 72.31 276 ASN A CA 1
ATOM 2146 C C . ASN A 1 276 ? 0.488 5.113 26.063 1.00 72.31 276 ASN A C 1
ATOM 2148 O O . ASN A 1 276 ? 0.973 5.720 27.023 1.00 72.31 276 ASN A O 1
ATOM 2152 N N . PRO A 1 277 ? -0.657 4.417 26.202 1.00 75.25 277 PRO A N 1
ATOM 2153 C CA . PRO A 1 277 ? -1.347 4.335 27.484 1.00 75.25 277 PRO A CA 1
ATOM 2154 C C . PRO A 1 277 ? -0.594 3.471 28.500 1.00 75.25 277 PRO A C 1
ATOM 2156 O O . PRO A 1 277 ? -0.261 2.308 28.243 1.00 75.25 277 PRO A O 1
ATOM 2159 N N . GLY A 1 278 ? -0.348 4.017 29.690 1.00 62.31 278 GLY A N 1
ATOM 2160 C CA . GLY A 1 278 ? 0.341 3.334 30.782 1.00 62.31 278 GLY A CA 1
ATOM 2161 C C . GLY A 1 278 ? 1.756 2.881 30.415 1.00 62.31 278 GLY A C 1
ATOM 2162 O O . GLY A 1 278 ? 2.192 1.825 30.882 1.00 62.31 278 GLY A O 1
ATOM 2163 N N . GLY A 1 279 ? 2.433 3.622 29.530 1.00 62.09 279 GLY A N 1
ATOM 2164 C CA . GLY A 1 279 ? 3.795 3.335 29.067 1.00 62.09 279 GLY A CA 1
ATOM 2165 C C . GLY A 1 279 ? 3.920 2.208 28.033 1.00 62.09 279 GLY A C 1
ATOM 2166 O O . GLY A 1 279 ? 5.038 1.777 27.746 1.00 62.09 279 GLY A O 1
ATOM 2167 N N . VAL A 1 280 ? 2.807 1.706 27.484 1.00 62.91 280 VAL A N 1
ATOM 2168 C CA . VAL A 1 280 ? 2.810 0.678 26.431 1.00 62.91 280 VAL A CA 1
ATOM 2169 C C . VAL A 1 280 ? 2.530 1.315 25.080 1.00 62.91 280 VAL A C 1
ATOM 2171 O O . VAL A 1 280 ? 1.413 1.755 24.823 1.00 62.91 280 VAL A O 1
ATOM 2174 N N . ARG A 1 281 ? 3.536 1.304 24.200 1.00 66.12 281 ARG A N 1
ATOM 2175 C CA . ARG A 1 281 ? 3.439 1.865 22.851 1.00 66.12 281 ARG A CA 1
ATOM 2176 C C . ARG A 1 281 ? 2.891 0.865 21.848 1.00 66.12 281 ARG A C 1
ATOM 2178 O O . ARG A 1 281 ? 3.436 -0.227 21.717 1.00 66.12 281 ARG A O 1
ATOM 2185 N N . PHE A 1 282 ? 1.879 1.274 21.097 1.00 68.56 282 PHE A N 1
ATOM 2186 C CA . PHE A 1 282 ? 1.355 0.514 19.967 1.00 68.56 282 PHE A CA 1
ATOM 2187 C C . PHE A 1 282 ? 0.817 1.439 18.874 1.00 68.56 282 PHE A C 1
ATOM 2189 O O . PHE A 1 282 ? 0.530 2.620 19.097 1.00 68.56 282 PHE A O 1
ATOM 2196 N N . GLY A 1 283 ? 0.724 0.906 17.658 1.00 71.56 283 GLY A N 1
ATOM 2197 C CA . GLY A 1 283 ? 0.218 1.651 16.511 1.00 71.56 283 GLY A CA 1
ATOM 2198 C C . GLY A 1 283 ? -1.307 1.690 16.490 1.00 71.56 283 GLY A C 1
ATOM 2199 O O . GLY A 1 283 ? -1.962 0.689 16.770 1.00 71.56 283 GLY A O 1
ATOM 2200 N N . SER A 1 284 ? -1.902 2.812 16.078 1.00 81.25 284 SER A N 1
ATOM 2201 C CA . SER A 1 284 ? -3.358 2.889 15.866 1.00 81.25 284 SER A CA 1
ATOM 2202 C C . SER A 1 284 ? -3.863 1.866 14.836 1.00 81.25 284 SER A C 1
ATOM 2204 O O . SER A 1 284 ? -4.982 1.373 14.970 1.00 81.25 284 SER A O 1
ATOM 2206 N N . SER A 1 285 ? -3.013 1.453 13.884 1.00 73.69 285 SER A N 1
ATOM 2207 C CA . SER A 1 285 ? -3.311 0.362 12.939 1.00 73.69 285 SER A CA 1
ATOM 2208 C C . SER A 1 285 ? -3.640 -0.967 13.619 1.00 73.69 285 SER A C 1
ATOM 2210 O O . SER A 1 285 ? -4.472 -1.716 13.119 1.00 73.69 285 SER A O 1
ATOM 2212 N N . GLU A 1 286 ? -3.068 -1.245 14.792 1.00 78.81 286 GLU A N 1
ATOM 2213 C CA . GLU A 1 286 ? -3.345 -2.482 15.518 1.00 78.81 286 GLU A CA 1
ATOM 2214 C C . GLU A 1 286 ? -4.778 -2.521 16.048 1.00 78.81 286 GLU A C 1
ATOM 2216 O O . GLU A 1 286 ? -5.348 -3.610 16.174 1.00 78.81 286 GLU A O 1
ATOM 2221 N N . LEU A 1 287 ? -5.359 -1.350 16.336 1.00 85.81 287 LEU A N 1
ATOM 2222 C CA . LEU A 1 287 ? -6.776 -1.201 16.654 1.00 85.81 287 LEU A CA 1
ATOM 2223 C C . LEU A 1 287 ? -7.620 -1.280 15.384 1.00 85.81 287 LEU A C 1
ATOM 2225 O O . LEU A 1 287 ? -8.599 -2.023 15.370 1.00 85.81 287 LEU A O 1
ATOM 2229 N N . TYR A 1 288 ? -7.219 -0.573 14.322 1.00 87.25 288 TYR A N 1
ATOM 2230 C CA . TYR A 1 288 ? -7.942 -0.572 13.046 1.00 87.25 288 TYR A CA 1
ATOM 2231 C C . TYR A 1 288 ? -8.074 -1.975 12.466 1.00 87.25 288 TYR A C 1
ATOM 2233 O O . TYR A 1 288 ? -9.167 -2.351 12.079 1.00 87.25 288 TYR A O 1
ATOM 2241 N N . ASP A 1 289 ? -7.036 -2.806 12.541 1.00 82.44 289 ASP A N 1
ATOM 2242 C CA . ASP A 1 289 ? -7.103 -4.205 12.117 1.00 82.44 289 ASP A CA 1
ATOM 2243 C C . ASP A 1 289 ? -8.226 -4.991 12.816 1.00 82.44 289 ASP A C 1
ATOM 2245 O O . ASP A 1 289 ? -8.906 -5.804 12.187 1.00 82.44 289 ASP A O 1
ATOM 2249 N N . VAL A 1 290 ? -8.420 -4.788 14.126 1.00 86.88 290 VAL A N 1
ATOM 2250 C CA . VAL A 1 290 ? -9.482 -5.467 14.889 1.00 86.88 290 VAL A CA 1
ATOM 2251 C C . VAL A 1 290 ? -10.849 -4.903 14.518 1.00 86.88 290 VAL A C 1
ATOM 2253 O O . VAL A 1 290 ? -11.788 -5.671 14.318 1.00 86.88 290 VAL A O 1
ATOM 2256 N N . ILE A 1 291 ? -10.959 -3.578 14.404 1.00 91.56 291 ILE A N 1
ATOM 2257 C CA . ILE A 1 291 ? -12.207 -2.923 14.010 1.00 91.56 291 ILE A CA 1
ATOM 2258 C C . ILE A 1 291 ? -12.622 -3.352 12.602 1.00 91.56 291 ILE A C 1
ATOM 2260 O O . ILE A 1 291 ? -13.755 -3.788 12.406 1.00 91.56 291 ILE A O 1
ATOM 2264 N N . ASP A 1 292 ? -11.690 -3.334 11.656 1.00 84.38 292 ASP A N 1
ATOM 2265 C CA . ASP A 1 292 ? -11.932 -3.687 10.265 1.00 84.38 292 ASP A CA 1
ATOM 2266 C C . ASP A 1 292 ? -12.333 -5.154 10.111 1.00 84.38 292 ASP A C 1
ATOM 2268 O O . ASP A 1 292 ? -13.303 -5.464 9.416 1.00 84.38 292 ASP A O 1
ATOM 2272 N N . SER A 1 293 ? -11.618 -6.063 10.784 1.00 82.75 293 SER A N 1
ATOM 2273 C CA . SER A 1 293 ? -11.867 -7.504 10.658 1.00 82.75 293 SER A CA 1
ATOM 2274 C C . SER A 1 293 ? -13.152 -7.980 11.331 1.00 82.75 293 SER A C 1
ATOM 2276 O O . SER A 1 293 ? -13.799 -8.875 10.794 1.00 82.75 293 SER A O 1
ATOM 2278 N N . GLU A 1 294 ? -13.543 -7.400 12.467 1.00 89.94 294 GLU A N 1
ATOM 2279 C CA . GLU A 1 294 ? -14.670 -7.915 13.256 1.00 89.94 294 GLU A CA 1
ATOM 2280 C C . GLU A 1 294 ? -15.937 -7.066 13.135 1.00 89.94 294 GLU A C 1
ATOM 2282 O O . GLU A 1 294 ? -17.042 -7.600 13.186 1.00 89.94 294 GLU A O 1
ATOM 2287 N N . PHE A 1 295 ? -15.799 -5.749 12.975 1.00 92.31 295 PHE A N 1
ATOM 2288 C CA . PHE A 1 295 ? -16.925 -4.818 13.063 1.00 92.31 295 PHE A CA 1
ATOM 2289 C C . PHE A 1 295 ? -17.242 -4.164 11.720 1.00 92.31 295 PHE A C 1
ATOM 2291 O O . PHE A 1 295 ? -18.418 -4.073 11.367 1.00 92.31 295 PHE A O 1
ATOM 2298 N N . CYS A 1 296 ? -16.234 -3.777 10.931 1.00 86.50 296 CYS A N 1
ATOM 2299 C CA . CYS A 1 296 ? -16.469 -3.288 9.570 1.00 86.50 296 CYS A CA 1
ATOM 2300 C C . CYS A 1 296 ? -16.916 -4.422 8.647 1.00 86.50 296 CYS A C 1
ATOM 2302 O O . CYS A 1 296 ? -17.885 -4.260 7.907 1.00 86.50 296 CYS A O 1
ATOM 2304 N N . ALA A 1 297 ? -16.277 -5.593 8.737 1.00 80.94 297 ALA A N 1
ATOM 2305 C CA . ALA A 1 297 ? -16.682 -6.776 7.978 1.00 80.94 297 ALA A CA 1
ATOM 2306 C C . ALA A 1 297 ? -18.118 -7.235 8.303 1.00 80.94 297 ALA A C 1
ATOM 2308 O O . ALA A 1 297 ? -18.830 -7.697 7.416 1.00 80.94 297 ALA A O 1
ATOM 2309 N N . ALA A 1 298 ? -18.566 -7.064 9.552 1.00 86.62 298 ALA A N 1
ATOM 2310 C CA . ALA A 1 298 ? -19.932 -7.368 9.985 1.00 86.62 298 ALA A CA 1
ATOM 2311 C C . ALA A 1 298 ? -20.946 -6.245 9.682 1.00 86.62 298 ALA A C 1
ATOM 2313 O O . ALA A 1 298 ? -22.124 -6.380 10.007 1.00 86.62 298 ALA A O 1
ATOM 2314 N N . GLY A 1 299 ? -20.506 -5.123 9.099 1.00 88.19 299 GLY A N 1
ATOM 2315 C CA . GLY A 1 299 ? -21.363 -3.972 8.813 1.00 88.19 299 GLY A CA 1
ATOM 2316 C C . GLY A 1 299 ? -21.870 -3.238 10.060 1.00 88.19 299 GLY A C 1
ATOM 2317 O O . GLY A 1 299 ? -22.882 -2.549 9.978 1.00 88.19 299 GLY A O 1
ATOM 2318 N N . LEU A 1 300 ? -21.198 -3.388 11.206 1.00 90.75 300 LEU A N 1
ATOM 2319 C CA . LEU A 1 300 ? -21.538 -2.723 12.472 1.00 90.75 300 LEU A CA 1
ATOM 2320 C C . LEU A 1 300 ? -20.820 -1.378 12.635 1.00 90.75 300 LEU A C 1
ATOM 2322 O O . LEU A 1 300 ? -21.329 -0.477 13.292 1.00 90.75 300 LEU A O 1
ATOM 2326 N N . VAL A 1 301 ? -19.638 -1.227 12.035 1.00 91.88 301 VAL A N 1
ATOM 2327 C CA . VAL A 1 301 ? -18.851 0.015 12.035 1.00 91.88 301 VAL A CA 1
ATOM 2328 C C . VAL A 1 301 ? -18.527 0.381 10.588 1.00 91.88 301 VAL A C 1
ATOM 2330 O O . VAL A 1 301 ? -18.164 -0.469 9.784 1.00 91.88 301 VAL A O 1
ATOM 2333 N N . ALA A 1 302 ? -18.704 1.647 10.229 1.00 89.50 302 ALA A N 1
ATOM 2334 C CA . ALA A 1 302 ? -18.418 2.161 8.895 1.00 89.50 302 ALA A CA 1
ATOM 2335 C C . ALA A 1 302 ? -16.973 2.665 8.756 1.00 89.50 302 ALA A C 1
ATOM 2337 O O . ALA A 1 302 ? -16.384 2.526 7.683 1.00 89.50 302 ALA A O 1
ATOM 2338 N N . ASP A 1 303 ? -16.438 3.288 9.809 1.00 89.94 303 ASP A N 1
ATOM 2339 C CA . ASP A 1 303 ? -15.065 3.798 9.872 1.00 89.94 303 ASP A CA 1
ATOM 2340 C C . ASP A 1 303 ? -14.629 3.999 11.332 1.00 89.94 303 ASP A C 1
ATOM 2342 O O . ASP A 1 303 ? -15.476 4.055 12.230 1.00 89.94 303 ASP A O 1
ATOM 2346 N N . SER A 1 304 ? -13.330 4.149 11.589 1.00 92.19 304 SER A N 1
ATOM 2347 C CA . SER A 1 304 ? -12.831 4.428 12.940 1.00 92.19 304 SER A CA 1
ATOM 2348 C C . SER A 1 304 ? -11.578 5.302 12.968 1.00 92.19 304 SER A C 1
ATOM 2350 O O . SER A 1 304 ? -10.803 5.346 12.018 1.00 92.19 304 SER A O 1
ATOM 2352 N N . LEU A 1 305 ? -11.382 6.008 14.083 1.00 92.50 305 LEU A N 1
ATOM 2353 C CA . LEU A 1 305 ? -10.212 6.842 14.342 1.00 92.50 305 LEU A CA 1
ATOM 2354 C C . LEU A 1 305 ? -9.784 6.676 15.798 1.00 92.50 305 LEU A C 1
ATOM 2356 O O . LEU A 1 305 ? -10.556 6.950 16.713 1.00 92.50 305 LEU A O 1
ATOM 2360 N N . ALA A 1 306 ? -8.541 6.270 16.019 1.00 90.81 306 ALA A N 1
ATOM 2361 C CA . ALA A 1 306 ? -7.956 6.185 17.345 1.00 90.81 306 ALA A CA 1
ATOM 2362 C C . ALA A 1 306 ? -7.008 7.362 17.573 1.00 90.81 306 ALA A C 1
ATOM 2364 O O . ALA A 1 306 ? -6.139 7.634 16.743 1.00 90.81 306 ALA A O 1
ATOM 2365 N N . ILE A 1 307 ? -7.162 8.040 18.710 1.00 89.12 307 ILE A N 1
ATOM 2366 C CA . ILE A 1 307 ? -6.270 9.121 19.133 1.00 89.12 307 ILE A CA 1
ATOM 2367 C C . ILE A 1 307 ? -5.796 8.904 20.567 1.00 89.12 307 ILE A C 1
ATOM 2369 O O . ILE A 1 307 ? -6.537 8.409 21.421 1.00 89.12 307 ILE A O 1
ATOM 2373 N N . GLY A 1 308 ? -4.560 9.315 20.826 1.00 85.00 308 GLY A N 1
ATOM 2374 C CA . GLY A 1 308 ? -4.024 9.451 22.170 1.00 85.00 308 GLY A CA 1
ATOM 2375 C C . GLY A 1 308 ? -4.454 10.797 22.737 1.00 85.00 308 GLY A C 1
ATOM 2376 O O . GLY A 1 308 ? -4.308 11.829 22.082 1.00 85.00 308 GLY A O 1
ATOM 2377 N N . GLN A 1 309 ? -5.015 10.797 23.942 1.00 85.75 309 GLN A N 1
ATOM 2378 C CA . GLN A 1 309 ? -5.285 12.011 24.699 1.00 85.75 309 GLN A CA 1
ATOM 2379 C C . GLN A 1 309 ? -4.412 12.016 25.949 1.00 85.75 309 GLN A C 1
ATOM 2381 O O . GLN A 1 309 ? -4.597 11.189 26.842 1.00 85.75 309 GLN A O 1
ATOM 2386 N N . THR A 1 310 ? -3.494 12.976 26.031 1.00 80.50 310 THR A N 1
ATOM 2387 C CA . THR A 1 310 ? -2.679 13.193 27.228 1.00 80.50 310 THR A CA 1
ATOM 2388 C C . THR A 1 310 ? -3.570 13.629 28.392 1.00 80.50 310 THR A C 1
ATOM 2390 O O . THR A 1 310 ? -4.316 14.606 28.286 1.00 80.50 310 THR A O 1
ATOM 2393 N N . GLN A 1 311 ? -3.498 12.904 29.505 1.00 73.62 311 GLN A N 1
ATOM 2394 C CA . GLN A 1 311 ? -4.196 13.196 30.749 1.00 73.62 311 GLN A CA 1
ATOM 2395 C C . GLN A 1 311 ? -3.189 13.173 31.908 1.00 73.62 311 GLN A C 1
ATOM 2397 O O . GLN A 1 311 ? -2.770 12.116 32.371 1.00 73.62 311 GLN A O 1
ATOM 2402 N N . ALA A 1 312 ? -2.833 14.365 32.398 1.00 74.69 312 ALA A N 1
ATOM 2403 C CA . ALA A 1 312 ? -1.774 14.563 33.390 1.00 74.69 312 ALA A CA 1
ATOM 2404 C C . ALA A 1 312 ? -0.432 13.946 32.937 1.00 74.69 312 ALA A C 1
ATOM 2406 O O . ALA A 1 312 ? 0.154 14.446 31.979 1.00 74.69 312 ALA A O 1
ATOM 2407 N N . GLU A 1 313 ? 0.035 12.891 33.609 1.00 67.50 313 GLU A N 1
ATOM 2408 C CA . GLU A 1 313 ? 1.304 12.200 33.324 1.00 67.50 313 GLU A CA 1
ATOM 2409 C C . GLU A 1 313 ? 1.149 10.937 32.457 1.00 67.50 313 GLU A C 1
ATOM 2411 O O . GLU 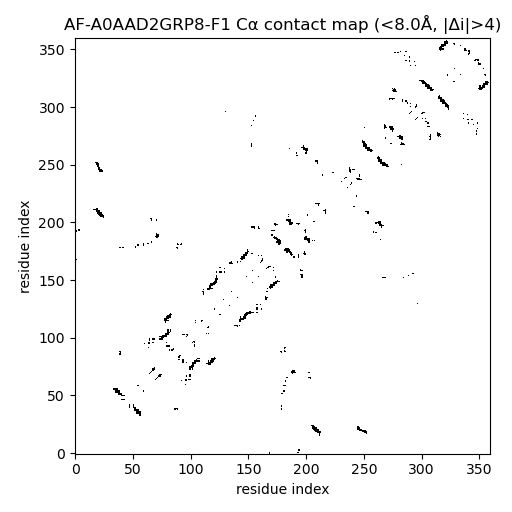A 1 313 ? 2.149 10.302 32.129 1.00 67.50 313 GLU A O 1
ATOM 2416 N N . ASP A 1 314 ? -0.077 10.563 32.073 1.00 75.50 314 ASP A N 1
ATOM 2417 C CA . ASP A 1 314 ? -0.346 9.371 31.260 1.00 75.50 314 ASP A CA 1
ATOM 2418 C C . ASP A 1 314 ? -1.149 9.721 29.999 1.00 75.50 314 ASP A C 1
ATOM 2420 O O . ASP A 1 314 ? -1.725 10.802 29.862 1.00 75.50 314 ASP A O 1
ATOM 2424 N N . GLU A 1 315 ? -1.194 8.800 29.048 1.00 80.75 315 GLU A N 1
ATOM 2425 C CA . GLU A 1 315 ? -2.035 8.901 27.866 1.00 80.75 315 GLU A CA 1
ATOM 2426 C C . GLU A 1 315 ? -3.225 7.949 27.984 1.00 80.75 315 GLU A C 1
ATOM 2428 O O . GLU A 1 315 ? -3.103 6.809 28.425 1.00 80.75 315 GLU A O 1
ATOM 2433 N N . ARG A 1 316 ? -4.405 8.391 27.550 1.00 86.38 316 ARG A N 1
ATOM 2434 C CA . ARG A 1 316 ? -5.546 7.496 27.349 1.00 86.38 316 ARG A CA 1
ATOM 2435 C C . ARG A 1 316 ? -5.906 7.415 25.879 1.00 86.38 316 ARG A C 1
ATOM 2437 O O . ARG A 1 316 ? -5.888 8.414 25.166 1.00 86.38 316 ARG A O 1
ATOM 2444 N N . VAL A 1 317 ? -6.308 6.231 25.445 1.00 90.62 317 VAL A N 1
ATOM 2445 C CA . VAL A 1 317 ? -6.744 6.008 24.067 1.00 90.62 317 VAL A CA 1
ATOM 2446 C C . VAL A 1 317 ? -8.232 6.301 23.943 1.00 90.62 317 VAL A C 1
ATOM 2448 O O . VAL A 1 317 ? -9.046 5.731 24.674 1.00 90.62 317 VAL A O 1
ATOM 2451 N N . LEU A 1 318 ? -8.582 7.175 23.004 1.00 93.44 318 LEU A N 1
ATOM 2452 C CA . LEU A 1 318 ? -9.951 7.428 22.571 1.00 93.44 318 LEU A CA 1
ATOM 2453 C C . LEU A 1 318 ? -10.155 6.772 21.209 1.00 93.44 318 LEU A C 1
ATOM 2455 O O . LEU A 1 318 ? -9.384 7.022 20.283 1.00 93.44 318 LEU A O 1
ATOM 2459 N N . LEU A 1 319 ? -11.194 5.953 21.083 1.00 95.12 319 LEU A N 1
ATOM 2460 C CA . LEU A 1 319 ? -11.595 5.365 19.812 1.00 95.12 319 LEU A CA 1
ATOM 2461 C C . LEU A 1 319 ? -12.901 6.004 19.353 1.00 95.12 319 LEU A C 1
ATOM 2463 O O . LEU A 1 319 ? -13.954 5.805 19.951 1.00 95.12 319 LEU A O 1
ATOM 2467 N N . PHE A 1 320 ? -12.842 6.753 18.267 1.00 95.81 320 PHE A N 1
ATOM 2468 C CA . PHE A 1 320 ? -14.023 7.238 17.581 1.00 95.81 320 PHE A CA 1
ATOM 2469 C C . PHE A 1 320 ? -14.477 6.190 16.573 1.00 95.81 320 PHE A C 1
ATOM 2471 O O . PHE A 1 320 ? -13.669 5.683 15.794 1.00 95.81 320 PHE A O 1
ATOM 2478 N N . VAL A 1 321 ? -15.765 5.866 16.586 1.00 95.12 321 VAL A N 1
ATOM 2479 C CA . VAL A 1 321 ? -16.388 4.945 15.634 1.00 95.12 321 VAL A CA 1
ATOM 2480 C C . VAL A 1 321 ? -17.478 5.673 14.867 1.00 95.12 321 VAL A C 1
ATOM 2482 O O . VAL A 1 321 ? -18.330 6.349 15.441 1.00 95.12 321 VAL A O 1
ATOM 2485 N N . LYS A 1 322 ? -17.459 5.537 13.548 1.00 93.31 322 LYS A N 1
ATOM 2486 C CA . LYS A 1 322 ? -18.556 5.952 12.684 1.00 93.31 322 LYS A CA 1
ATOM 2487 C C . LYS A 1 322 ? -19.448 4.747 12.462 1.00 93.31 322 LYS A C 1
ATOM 2489 O O . LYS A 1 322 ? -18.968 3.718 11.996 1.00 93.31 322 LYS A O 1
ATOM 2494 N N . LEU A 1 323 ? -20.730 4.865 12.769 1.00 93.06 323 LEU A N 1
ATOM 2495 C CA . LEU A 1 323 ? -21.690 3.783 12.568 1.00 93.06 323 LEU A CA 1
ATOM 2496 C C . LEU A 1 323 ? -22.428 3.951 11.230 1.00 93.06 323 LEU A C 1
ATOM 2498 O O . LEU A 1 323 ? -22.465 5.056 10.678 1.00 93.06 323 LEU A O 1
ATOM 2502 N N . PRO A 1 324 ? -22.995 2.871 10.669 1.00 90.62 324 PRO A N 1
ATOM 2503 C CA . PRO A 1 324 ? -23.903 2.976 9.534 1.00 90.62 324 PRO A CA 1
ATOM 2504 C C . PRO A 1 324 ? -25.126 3.856 9.855 1.00 90.62 324 PRO A C 1
ATOM 2506 O O . PRO A 1 324 ? -25.523 3.953 11.020 1.00 90.62 324 PRO A O 1
ATOM 2509 N N . PRO A 1 325 ? -25.772 4.463 8.840 1.00 87.69 325 PRO A N 1
ATOM 2510 C CA . PRO A 1 325 ? -26.956 5.293 9.045 1.00 87.69 325 PRO A CA 1
ATOM 2511 C C . PRO A 1 325 ? -28.043 4.575 9.853 1.00 87.69 325 PRO A C 1
ATOM 2513 O O . PRO A 1 325 ? -28.396 3.434 9.559 1.00 87.69 325 PRO A O 1
ATOM 2516 N N . GLY A 1 326 ? -28.583 5.259 10.864 1.00 84.44 326 GLY A N 1
ATOM 2517 C CA . GLY A 1 326 ? -29.646 4.730 11.723 1.00 84.44 326 GLY A CA 1
ATOM 2518 C C . GLY A 1 326 ? -29.180 3.784 12.836 1.00 84.44 326 GLY A C 1
ATOM 2519 O O . GLY A 1 326 ? -30.023 3.304 13.590 1.00 84.44 326 GLY A O 1
ATOM 2520 N N . GLN A 1 327 ? -27.875 3.528 12.972 1.00 88.25 327 GLN A N 1
ATOM 2521 C CA . GLN A 1 327 ? -27.317 2.781 14.102 1.00 88.25 327 GLN A CA 1
ATOM 2522 C C . GLN A 1 327 ? -26.726 3.721 15.158 1.00 88.25 327 GLN A C 1
ATOM 2524 O O . GLN A 1 327 ? -26.195 4.782 14.840 1.00 88.25 327 GLN A O 1
ATOM 2529 N N . THR A 1 328 ? -26.796 3.310 16.425 1.00 91.38 328 THR A N 1
ATOM 2530 C CA . THR A 1 328 ? -26.241 4.048 17.568 1.00 91.38 328 THR A CA 1
ATOM 2531 C C . THR A 1 328 ? -25.262 3.181 18.348 1.00 91.38 328 THR A C 1
ATOM 2533 O O . THR A 1 328 ? -25.337 1.949 18.331 1.00 91.38 328 THR A O 1
ATOM 2536 N N . LEU A 1 329 ? -24.309 3.823 19.029 1.00 93.94 329 LEU A N 1
ATOM 2537 C CA . LEU A 1 329 ? -23.317 3.109 19.825 1.00 93.94 329 LEU A CA 1
ATOM 2538 C C . LEU A 1 329 ? -23.980 2.618 21.111 1.00 93.94 329 LEU A C 1
ATOM 2540 O O . LEU A 1 329 ? -24.172 3.378 22.057 1.00 93.94 329 LEU A O 1
ATOM 2544 N N . THR A 1 330 ? -24.361 1.343 21.129 1.00 94.94 330 THR A N 1
ATOM 2545 C CA . THR A 1 330 ? -24.980 0.723 22.302 1.00 94.94 330 THR A CA 1
ATOM 2546 C C . THR A 1 330 ? -23.919 0.284 23.319 1.00 94.94 330 THR A C 1
ATOM 2548 O O . THR A 1 330 ? -22.797 -0.062 22.930 1.00 94.94 330 THR A O 1
ATOM 2551 N N . PRO A 1 331 ? -24.258 0.204 24.621 1.00 94.75 331 PRO A N 1
ATOM 2552 C CA . PRO A 1 331 ? -23.343 -0.318 25.641 1.00 94.75 331 PRO A CA 1
ATOM 2553 C C . PRO A 1 331 ? -22.866 -1.750 25.363 1.00 94.75 331 PRO A C 1
ATOM 2555 O O . PRO A 1 331 ? -21.765 -2.134 25.760 1.00 94.75 331 PRO A O 1
ATOM 2558 N N . ASP A 1 332 ? -23.687 -2.555 24.684 1.00 94.69 332 ASP A N 1
ATOM 2559 C CA . ASP A 1 332 ? -23.315 -3.914 24.297 1.00 94.69 332 ASP A CA 1
ATOM 2560 C C . ASP A 1 332 ? -22.310 -3.920 23.141 1.00 94.69 332 ASP A C 1
ATOM 2562 O O . ASP A 1 332 ? -21.324 -4.655 23.217 1.00 94.69 332 ASP A O 1
ATOM 2566 N N . LEU A 1 333 ? -22.491 -3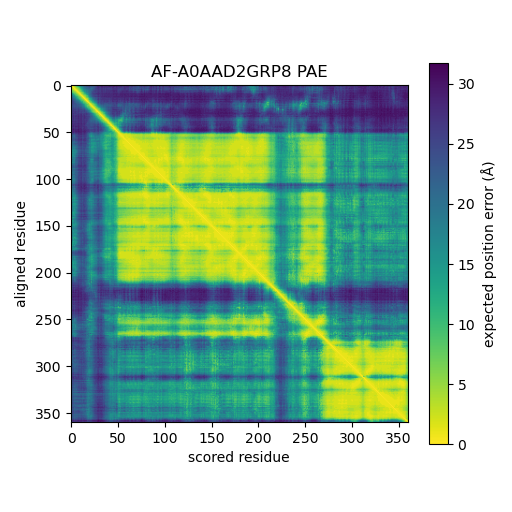.067 22.124 1.00 93.56 333 LEU A N 1
ATOM 2567 C CA . LEU A 1 333 ? -21.510 -2.906 21.047 1.00 93.56 333 LEU A CA 1
ATOM 2568 C C . LEU A 1 333 ? -20.173 -2.385 21.594 1.00 93.56 333 LEU A C 1
ATOM 2570 O O . LEU A 1 333 ? -19.119 -2.925 21.263 1.00 93.56 333 LEU A O 1
ATOM 2574 N N . GLU A 1 334 ? -20.204 -1.406 22.501 1.00 95.94 334 GLU A N 1
ATOM 2575 C CA . GLU A 1 334 ? -18.999 -0.914 23.177 1.00 95.94 334 GLU A CA 1
ATOM 2576 C C . GLU A 1 334 ? -18.267 -2.044 23.924 1.00 95.94 334 GLU A C 1
ATOM 2578 O O . GLU A 1 334 ? -17.048 -2.206 23.798 1.00 95.94 334 GLU A O 1
ATOM 2583 N N . ARG A 1 335 ? -19.011 -2.868 24.675 1.00 96.00 335 ARG A N 1
ATOM 2584 C CA . ARG A 1 335 ? -18.454 -4.012 25.411 1.00 96.00 335 ARG A CA 1
ATOM 2585 C C . ARG A 1 335 ? -17.832 -5.038 24.465 1.00 96.00 335 ARG A C 1
ATOM 2587 O O . ARG A 1 335 ? -16.744 -5.537 24.751 1.00 96.00 335 ARG A O 1
ATOM 2594 N N . GLN A 1 336 ? -18.489 -5.332 23.343 1.00 95.50 336 GLN A N 1
ATOM 2595 C CA . GLN A 1 336 ? -17.976 -6.250 22.324 1.00 95.50 336 GLN A CA 1
ATOM 2596 C C . GLN A 1 336 ? -16.680 -5.732 21.696 1.00 95.50 336 GLN A C 1
ATOM 2598 O O . GLN A 1 336 ? -15.716 -6.493 21.606 1.00 95.50 336 GLN A O 1
ATOM 2603 N N . ILE A 1 337 ? -16.617 -4.445 21.334 1.00 95.38 337 ILE A N 1
ATOM 2604 C CA . ILE A 1 337 ? -15.404 -3.815 20.789 1.00 95.38 337 ILE A CA 1
ATOM 2605 C C . ILE A 1 337 ? -14.245 -3.940 21.780 1.00 95.38 337 ILE A C 1
ATOM 2607 O O . ILE A 1 337 ? -13.180 -4.459 21.434 1.00 95.38 337 ILE A O 1
ATOM 2611 N N . LYS A 1 338 ? -14.459 -3.542 23.040 1.00 95.44 338 LYS A N 1
ATOM 2612 C CA . LYS A 1 338 ? -13.437 -3.645 24.095 1.00 95.44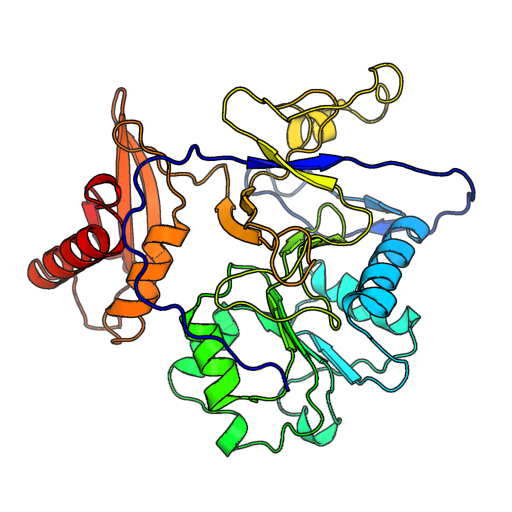 338 LYS A CA 1
ATOM 2613 C C . LYS A 1 338 ? -12.964 -5.086 24.292 1.00 95.44 338 LYS A C 1
ATOM 2615 O O . LYS A 1 338 ? -11.763 -5.323 24.430 1.00 95.44 338 LYS A O 1
ATOM 2620 N N . GLN A 1 339 ? -13.887 -6.048 24.274 1.00 95.00 339 GLN A N 1
ATOM 2621 C CA . GLN A 1 339 ? -13.564 -7.462 24.433 1.00 95.00 339 GLN A CA 1
ATOM 2622 C C . GLN A 1 339 ? -12.731 -7.996 23.262 1.00 95.00 339 GLN A C 1
ATOM 2624 O O . GLN A 1 339 ? -11.716 -8.649 23.496 1.00 95.00 339 GLN A O 1
ATOM 2629 N N . GLN A 1 340 ? -13.105 -7.693 22.016 1.00 93.31 340 GLN A N 1
ATOM 2630 C CA . GLN A 1 340 ? -12.366 -8.162 20.840 1.00 93.31 340 GLN A CA 1
ATOM 2631 C C . GLN A 1 340 ? -10.955 -7.575 20.775 1.00 93.31 340 GLN A C 1
ATOM 2633 O O . GLN A 1 340 ? -9.996 -8.316 20.552 1.00 93.31 340 GLN A O 1
ATOM 2638 N N . ILE A 1 341 ? -10.801 -6.276 21.056 1.00 91.38 341 ILE A N 1
ATOM 2639 C CA . ILE A 1 341 ? -9.481 -5.633 21.138 1.00 91.38 341 ILE A CA 1
ATOM 2640 C C . ILE A 1 341 ? -8.631 -6.305 22.222 1.00 91.38 341 ILE A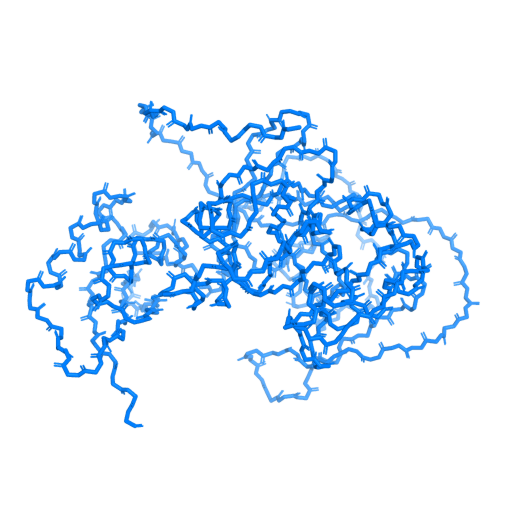 C 1
ATOM 2642 O O . ILE A 1 341 ? -7.478 -6.659 21.976 1.00 91.38 341 ILE A O 1
ATOM 2646 N N . ARG A 1 342 ? -9.206 -6.556 23.405 1.00 90.69 342 ARG A N 1
ATOM 2647 C CA . ARG A 1 342 ? -8.503 -7.230 24.503 1.00 90.69 342 ARG A CA 1
ATOM 2648 C C . ARG A 1 342 ? -8.037 -8.633 24.118 1.00 90.69 342 ARG A C 1
ATOM 2650 O O . ARG A 1 342 ? -6.911 -8.996 24.445 1.00 90.69 342 ARG A O 1
ATOM 2657 N N . THR A 1 343 ? -8.902 -9.413 23.472 1.00 87.69 343 THR A N 1
ATOM 2658 C CA . THR A 1 343 ? -8.633 -10.809 23.108 1.00 87.69 343 THR A CA 1
ATOM 2659 C C . THR A 1 343 ? -7.618 -10.930 21.971 1.00 87.69 343 THR A C 1
ATOM 2661 O O . THR A 1 343 ? -6.773 -11.818 22.018 1.00 87.69 343 THR A O 1
ATOM 2664 N N . ARG A 1 344 ? -7.680 -10.057 20.957 1.00 82.81 344 ARG A N 1
ATOM 2665 C CA . ARG A 1 344 ? -6.821 -10.133 19.757 1.00 82.81 344 ARG A CA 1
ATOM 2666 C C . ARG A 1 344 ? -5.520 -9.344 19.856 1.00 82.81 344 ARG A C 1
ATOM 2668 O O . ARG A 1 344 ? -4.623 -9.547 19.034 1.00 82.81 344 ARG A O 1
ATOM 2675 N N . ARG A 1 345 ? -5.437 -8.417 20.809 1.00 83.88 345 ARG A N 1
ATOM 2676 C CA . ARG A 1 345 ? -4.239 -7.630 21.108 1.00 83.88 345 ARG A CA 1
ATOM 2677 C C . ARG A 1 345 ? -3.863 -7.842 22.568 1.00 83.88 345 ARG A C 1
ATOM 2679 O O . ARG A 1 345 ? -3.322 -8.885 22.920 1.00 83.88 345 ARG A O 1
ATOM 2686 N N . SER A 1 346 ? -4.161 -6.881 23.437 1.00 82.00 346 SER A N 1
ATOM 2687 C CA . SER A 1 346 ? -3.955 -7.018 24.876 1.00 82.00 346 SER A CA 1
ATOM 2688 C C . SER A 1 346 ? -4.864 -6.077 25.660 1.00 82.00 346 SER A C 1
ATOM 2690 O O . SER A 1 346 ? -5.464 -5.154 25.109 1.00 82.00 346 SER A O 1
ATOM 2692 N N . ALA A 1 347 ? -4.916 -6.254 26.982 1.00 86.25 347 ALA A N 1
ATOM 2693 C CA . ALA A 1 347 ? -5.636 -5.353 27.883 1.00 86.25 347 ALA A CA 1
ATOM 2694 C C . ALA A 1 347 ? -5.201 -3.880 27.767 1.00 86.25 347 ALA A C 1
ATOM 2696 O O . ALA A 1 347 ? -5.997 -2.997 28.062 1.00 86.25 347 ALA A O 1
ATOM 2697 N N . ARG A 1 348 ? -3.963 -3.622 27.328 1.00 80.69 348 ARG A N 1
ATOM 2698 C CA . ARG A 1 348 ? -3.398 -2.272 27.165 1.00 80.69 348 ARG A CA 1
ATOM 2699 C C . ARG A 1 348 ? -3.867 -1.571 25.889 1.00 80.69 348 ARG A C 1
ATOM 2701 O O . ARG A 1 348 ? -3.810 -0.354 25.826 1.00 80.69 348 ARG A O 1
ATOM 2708 N N . HIS A 1 349 ? -4.371 -2.329 24.917 1.00 84.69 349 HIS A N 1
ATOM 2709 C CA . HIS A 1 349 ? -4.923 -1.789 23.674 1.00 84.69 349 HIS A CA 1
ATOM 2710 C C . HIS A 1 349 ? -6.367 -1.306 23.832 1.00 84.69 349 HIS A C 1
ATOM 2712 O O . HIS A 1 349 ? -6.891 -0.628 22.955 1.00 84.69 349 HIS A O 1
ATOM 2718 N N . VAL A 1 350 ? -7.039 -1.680 24.926 1.00 92.44 350 VAL A N 1
ATOM 2719 C CA . VAL A 1 350 ? -8.455 -1.372 25.133 1.00 92.44 350 VAL A CA 1
ATOM 2720 C C . VAL A 1 350 ? -8.631 0.144 25.291 1.00 92.44 350 VAL A C 1
ATOM 2722 O O . VAL A 1 350 ? -8.077 0.708 26.237 1.00 92.44 350 VAL A O 1
ATOM 2725 N N . PRO A 1 351 ? -9.414 0.810 24.418 1.00 92.44 351 PRO A N 1
ATOM 2726 C CA . PRO A 1 351 ? -9.661 2.242 24.530 1.00 92.44 351 PRO A CA 1
ATOM 2727 C C . PRO A 1 351 ? -10.332 2.591 25.857 1.00 92.44 351 PRO A C 1
ATOM 2729 O O . PRO A 1 351 ? -11.245 1.892 26.310 1.00 92.44 351 PRO A O 1
ATOM 2732 N N . ALA A 1 352 ? -9.914 3.703 26.459 1.00 92.38 352 ALA A N 1
ATOM 2733 C CA . ALA A 1 352 ? -10.535 4.223 27.671 1.00 92.38 352 ALA A CA 1
ATOM 2734 C C . ALA A 1 352 ? -11.969 4.688 27.386 1.00 92.38 352 ALA A C 1
ATOM 2736 O O . ALA A 1 352 ? -12.885 4.398 28.157 1.00 92.38 352 ALA A O 1
ATOM 2737 N N . LEU A 1 353 ? -12.167 5.354 26.244 1.00 93.06 353 LEU A N 1
ATOM 2738 C CA . LEU A 1 353 ? -13.470 5.806 25.769 1.00 93.06 353 LEU A CA 1
ATOM 2739 C C . LEU A 1 353 ? -13.676 5.390 24.316 1.00 93.06 353 LEU A C 1
ATOM 2741 O O . LEU A 1 353 ? -12.747 5.455 23.507 1.00 93.06 353 LEU A O 1
ATOM 2745 N N . ILE A 1 354 ? -14.909 4.995 24.006 1.00 95.62 354 ILE A N 1
ATOM 2746 C CA . ILE A 1 354 ? -15.376 4.784 22.641 1.00 95.62 354 ILE A CA 1
ATOM 2747 C C . ILE A 1 354 ? -16.508 5.775 22.399 1.00 95.62 354 ILE A C 1
ATOM 2749 O O . ILE A 1 354 ? -17.436 5.851 23.199 1.00 95.62 354 ILE A O 1
ATOM 2753 N N . LEU A 1 355 ? -16.403 6.566 21.338 1.00 94.19 355 LEU A N 1
ATOM 2754 C CA . LEU A 1 355 ? -17.335 7.651 21.044 1.00 94.19 355 LEU A CA 1
ATOM 2755 C C . LEU A 1 355 ? -17.872 7.492 19.624 1.00 94.19 355 LEU A C 1
ATOM 2757 O O . LEU A 1 355 ? -17.100 7.247 18.699 1.00 94.19 355 LEU A O 1
ATOM 2761 N N . SER A 1 356 ? -19.183 7.640 19.436 1.00 92.62 356 SER A N 1
ATOM 2762 C CA . SER A 1 356 ? -19.755 7.709 18.092 1.00 92.62 356 SER A CA 1
ATOM 2763 C C . SER A 1 356 ? -19.524 9.088 17.480 1.00 92.62 356 SER A C 1
ATOM 2765 O O . SER A 1 356 ? -19.676 10.101 18.164 1.00 92.62 356 SER A O 1
ATOM 2767 N N . ILE A 1 357 ? -19.182 9.127 16.194 1.00 89.19 357 ILE A N 1
ATOM 2768 C CA . ILE A 1 357 ? -19.108 10.366 15.412 1.00 89.19 357 ILE A CA 1
ATOM 2769 C C . ILE A 1 357 ? -20.213 10.409 14.362 1.00 89.19 357 ILE A C 1
ATOM 2771 O O . ILE A 1 357 ? -20.276 9.550 13.482 1.00 89.19 357 ILE A O 1
ATOM 2775 N N . ASP A 1 358 ? -21.028 11.458 14.430 1.00 76.19 358 ASP A N 1
ATOM 2776 C CA . ASP A 1 358 ? -21.998 11.791 13.396 1.00 76.19 358 ASP A CA 1
ATOM 2777 C C . ASP A 1 358 ? -21.428 12.911 12.530 1.00 76.19 358 ASP A C 1
ATOM 2779 O O . ASP A 1 358 ? -21.072 13.984 13.015 1.00 76.19 358 ASP A O 1
ATOM 2783 N N . MET A 1 359 ? -21.315 12.647 11.232 1.00 56.50 359 MET A N 1
ATOM 2784 C CA . MET A 1 359 ? -21.029 13.679 10.240 1.00 56.50 359 MET A CA 1
ATOM 2785 C C . MET A 1 359 ? -22.382 14.105 9.680 1.00 56.50 359 MET A C 1
ATOM 2787 O O . MET A 1 359 ? -22.892 13.448 8.772 1.00 56.50 359 MET A O 1
ATOM 2791 N N . SER A 1 360 ? -22.988 15.119 10.301 1.00 48.75 360 SER A N 1
ATOM 2792 C CA . SER A 1 360 ? -24.166 15.814 9.766 1.00 48.75 360 SER A CA 1
ATOM 2793 C C . SER A 1 360 ? -23.878 16.437 8.409 1.00 48.75 360 SER A C 1
ATOM 2795 O O . SER A 1 360 ? -22.785 17.047 8.302 1.00 48.75 360 SER A O 1
#

Radius of gyration: 21.59 Å; Cα contacts (8 Å, |Δi|>4): 644; chains: 1; bounding box: 61×50×57 Å